Protein AF-A0A151ZEB7-F1 (afdb_monomer_lite)

Secondary structure (DSSP, 8-state):
-HHHHHHHHHHHH------EEEEEESPPSS---TT-TT-S---S-GGGSPP-GGGPEEEETTS-EEEEEEEES----TTSPPPEEEEEEEETTEEEEEEEEEHHHH--SSS-EEEEEPPPPGGGGTT---SSPEEEEEEEEEEETTTTSEEEEEEEEEEEE-HHHHHHHTTS------GGGG--------------------------PPPPPPPP-----------------SS-HHHHHHHHHHHHHHHTT-

Organism: Tieghemostelium lacteum (NCBI:txid361077)

Radius of gyration: 26.72 Å; chains: 1; bounding box: 64×51×90 Å

Sequence (254 aa):
MKLLILLLVVAVNISFISANAGIQSPLPRLPCSSEDTSGCGNKVSCIDLKVNEANRQNYDISQQHQFTIYQANPFYVQNVSSNTYTLELFVEGQNIAIGTYQENTNLQGVGQFSVDIAKIDASRLHGITFDPPVKGYFQLTFDARMGGGEVYYSCADVYLMSSEAYTKYGTTNYTAPDKDSANKPNSSTMKPKSTPKPSTPVTDSESETPTPTPTPVVHSEDQVAAENPESSAISLQFNTFTIALLFLSCLLLL

pLDDT: mean 75.47, std 19.48, range [37.91, 98.31]

Foldseek 3Di:
DLVVVVVVVVVVVVPQLPWAKAWCPPPWPDHAAPVDPVGQAAQDAPVPDDDDLVSAAADALQDKDKIKMWIDRDDDDPPDQFKKKWKWKFFPNDIHTQDIDGCNVAVPDHTMGMDIGGRDPVVSVPPDDCVPFTKMKMKIWIQHCVSNRGIGIIIGIYGYHHPVNCVVQVVDGHDPDDPVVVPPDPDDDDDDDDDDDDDDDDDDDDDDDDDDDDDDDDDDDDDDDDDDPDDPDPDDPVVVVVVVVVVVSVVVVD

Structure (mmCIF, N/CA/C/O backbone):
data_AF-A0A151ZEB7-F1
#
_entry.id   AF-A0A151ZEB7-F1
#
loop_
_atom_site.group_PDB
_atom_site.id
_atom_site.type_symbol
_atom_site.label_atom_id
_atom_site.label_alt_id
_atom_site.label_comp_id
_atom_site.label_asym_id
_atom_site.label_entity_id
_atom_site.label_seq_id
_atom_site.pdbx_PDB_ins_code
_atom_site.Cartn_x
_atom_site.Cartn_y
_atom_site.Cartn_z
_atom_site.occupancy
_atom_site.B_iso_or_equiv
_atom_site.auth_seq_id
_atom_site.auth_comp_id
_atom_site.auth_asym_id
_atom_site.auth_atom_id
_atom_site.pdbx_PDB_model_num
ATOM 1 N N . MET A 1 1 ? 44.456 -2.353 -25.622 1.00 67.38 1 MET A N 1
ATOM 2 C CA . MET A 1 1 ? 43.920 -1.119 -24.996 1.00 67.38 1 MET A CA 1
ATOM 3 C C . MET A 1 1 ? 42.542 -0.726 -25.534 1.00 67.38 1 MET A C 1
ATOM 5 O O . MET A 1 1 ? 41.637 -0.600 -24.728 1.00 67.38 1 MET A O 1
ATOM 9 N N . LYS A 1 2 ? 42.333 -0.611 -26.859 1.00 65.75 2 LYS A N 1
ATOM 10 C CA . LYS A 1 2 ? 41.035 -0.201 -27.446 1.00 65.75 2 LYS A CA 1
ATOM 11 C C . LYS A 1 2 ? 39.843 -1.122 -27.096 1.00 65.75 2 LYS A C 1
ATOM 13 O O . LYS A 1 2 ? 38.789 -0.622 -26.728 1.00 65.75 2 LYS A O 1
ATOM 18 N N . LEU A 1 3 ? 40.036 -2.448 -27.097 1.00 75.25 3 LEU A N 1
ATOM 19 C CA . LEU A 1 3 ? 39.008 -3.420 -26.678 1.00 75.25 3 LEU A CA 1
ATOM 20 C C . LEU A 1 3 ? 38.585 -3.238 -25.208 1.00 75.25 3 LEU A C 1
ATOM 22 O O . LEU A 1 3 ? 37.418 -3.388 -24.877 1.00 75.25 3 LEU A O 1
ATOM 26 N N . LEU A 1 4 ? 39.534 -2.878 -24.338 1.00 77.56 4 LEU A N 1
ATOM 27 C CA . LEU A 1 4 ? 39.300 -2.716 -22.902 1.00 77.56 4 LEU A CA 1
ATOM 28 C C . LEU A 1 4 ? 38.485 -1.450 -22.611 1.00 77.56 4 LEU A C 1
ATOM 30 O O . LEU A 1 4 ? 37.613 -1.484 -21.755 1.00 77.56 4 LEU A O 1
ATOM 34 N N . ILE A 1 5 ? 38.706 -0.375 -23.379 1.00 79.94 5 ILE A N 1
ATOM 35 C CA . ILE A 1 5 ? 37.898 0.853 -23.317 1.00 79.94 5 ILE A CA 1
ATOM 36 C C . ILE A 1 5 ? 36.468 0.580 -23.801 1.00 79.94 5 ILE A C 1
ATOM 38 O O . ILE A 1 5 ? 35.524 0.991 -23.137 1.00 79.94 5 ILE A O 1
ATOM 42 N N . LEU A 1 6 ? 36.292 -0.163 -24.902 1.00 77.75 6 LEU A N 1
ATOM 43 C CA . LEU A 1 6 ? 34.962 -0.530 -25.404 1.00 77.75 6 LEU A CA 1
ATOM 44 C C . LEU A 1 6 ? 34.181 -1.374 -24.380 1.00 77.75 6 LEU A C 1
ATOM 46 O O . LEU A 1 6 ? 33.014 -1.102 -24.124 1.00 77.75 6 LEU A O 1
ATOM 50 N N . LEU A 1 7 ? 34.838 -2.352 -23.748 1.00 74.81 7 LEU A N 1
ATOM 51 C CA . LEU A 1 7 ? 34.229 -3.202 -22.719 1.00 74.81 7 LEU A CA 1
ATOM 52 C C . LEU A 1 7 ? 33.849 -2.405 -21.462 1.00 74.81 7 LEU A C 1
ATOM 54 O O . LEU A 1 7 ? 32.795 -2.651 -20.887 1.00 74.81 7 LEU A O 1
ATOM 58 N N . LEU A 1 8 ? 34.657 -1.409 -21.082 1.00 75.56 8 LEU A N 1
ATOM 59 C CA . LEU A 1 8 ? 34.352 -0.484 -19.985 1.00 75.56 8 LEU A CA 1
ATOM 60 C C . LEU A 1 8 ? 33.149 0.410 -20.315 1.00 75.56 8 LEU A C 1
ATOM 62 O O . LEU A 1 8 ? 32.280 0.590 -19.471 1.00 75.56 8 LEU A O 1
ATOM 66 N N . VAL A 1 9 ? 33.054 0.919 -21.547 1.00 72.06 9 VAL A N 1
ATOM 67 C CA . VAL A 1 9 ? 31.905 1.724 -21.994 1.00 72.06 9 VAL A CA 1
ATOM 68 C C . VAL A 1 9 ? 30.630 0.879 -22.034 1.00 72.06 9 VAL A C 1
ATOM 70 O O . VAL A 1 9 ? 29.598 1.331 -21.546 1.00 72.06 9 VAL A O 1
ATOM 73 N N . VAL A 1 10 ? 30.683 -0.355 -22.542 1.00 71.50 10 VAL A N 1
ATOM 74 C CA . VAL A 1 10 ? 29.522 -1.262 -22.536 1.00 71.50 10 VAL A CA 1
ATOM 75 C C . VAL A 1 10 ? 29.124 -1.633 -21.105 1.00 71.50 10 VAL A C 1
ATOM 77 O O . VAL A 1 10 ? 27.944 -1.560 -20.784 1.00 71.50 10 VAL A O 1
ATOM 80 N N . ALA A 1 11 ? 30.082 -1.936 -20.222 1.00 68.56 11 ALA A N 1
ATOM 81 C CA . ALA A 1 11 ? 29.809 -2.262 -18.821 1.00 68.56 11 ALA A CA 1
ATOM 82 C C . ALA A 1 11 ? 29.186 -1.089 -18.040 1.00 68.56 11 ALA A C 1
ATOM 84 O O . ALA A 1 11 ? 28.296 -1.311 -17.228 1.00 68.56 11 ALA A O 1
ATOM 85 N N . VAL A 1 12 ? 29.596 0.156 -18.314 1.00 64.94 12 VAL A N 1
ATOM 86 C CA . VAL A 1 12 ? 29.005 1.362 -17.699 1.00 64.94 12 VAL A CA 1
ATOM 87 C C . VAL A 1 12 ? 27.590 1.641 -18.231 1.00 64.94 12 VAL A C 1
ATOM 89 O O . VAL A 1 12 ? 26.759 2.189 -17.511 1.00 64.94 12 VAL A O 1
ATOM 92 N N . ASN A 1 13 ? 27.280 1.218 -19.462 1.00 55.78 13 ASN A N 1
ATOM 93 C CA . ASN A 1 13 ? 25.933 1.324 -20.033 1.00 55.78 13 ASN A CA 1
ATOM 94 C C . ASN A 1 13 ? 24.988 0.192 -19.602 1.00 55.78 13 ASN A C 1
ATOM 96 O O . ASN A 1 13 ? 23.790 0.291 -19.864 1.00 55.78 13 ASN A O 1
ATOM 100 N N . ILE A 1 14 ? 25.466 -0.826 -18.873 1.00 57.81 14 ILE A N 1
ATOM 101 C CA . ILE A 1 14 ? 24.594 -1.690 -18.061 1.00 57.81 14 ILE A CA 1
ATOM 102 C C . ILE A 1 14 ? 24.197 -0.877 -16.822 1.00 57.81 14 ILE A C 1
ATOM 104 O O . ILE A 1 14 ? 24.581 -1.157 -15.689 1.00 57.81 14 ILE A O 1
ATOM 108 N N . SER A 1 15 ? 23.483 0.220 -17.057 1.00 54.50 15 SER A N 1
ATOM 109 C CA . SER A 1 15 ? 22.818 0.960 -16.001 1.00 54.50 15 SER A CA 1
ATOM 110 C C . SER A 1 15 ? 21.792 0.009 -15.404 1.00 54.50 15 SER A C 1
ATOM 112 O O . SER A 1 15 ? 20.892 -0.452 -16.104 1.00 54.50 15 SER A O 1
ATOM 114 N N . PHE A 1 16 ? 21.982 -0.343 -14.135 1.00 59.31 16 PHE A N 1
ATOM 115 C CA . PHE A 1 16 ? 21.035 -1.143 -13.375 1.00 59.31 16 PHE A CA 1
ATOM 116 C C . PHE A 1 16 ? 19.680 -0.442 -13.438 1.00 59.31 16 PHE A C 1
ATOM 118 O O . PHE A 1 16 ? 19.492 0.619 -12.842 1.00 59.31 16 PHE A O 1
ATOM 125 N N . ILE A 1 17 ? 18.752 -1.009 -14.205 1.00 57.22 17 ILE A N 1
ATOM 126 C CA . ILE A 1 17 ? 17.362 -0.576 -14.186 1.00 57.22 17 ILE A CA 1
ATOM 127 C C . ILE A 1 17 ? 16.843 -0.985 -12.812 1.00 57.22 17 ILE A C 1
ATOM 129 O O . ILE A 1 17 ? 16.537 -2.146 -12.585 1.00 57.22 17 ILE A O 1
ATOM 133 N N . SER A 1 18 ? 16.822 -0.045 -11.872 1.00 68.25 18 SER A N 1
ATOM 134 C CA . SER A 1 18 ? 16.172 -0.227 -10.577 1.00 68.25 18 SER A CA 1
ATOM 135 C C . SER A 1 18 ? 14.736 0.251 -10.725 1.00 68.25 18 SER A C 1
ATOM 137 O O . SER A 1 18 ? 14.426 1.396 -10.393 1.00 68.25 18 SER A O 1
ATOM 139 N N . ALA A 1 19 ? 13.873 -0.603 -11.272 1.00 74.50 19 ALA A N 1
ATOM 140 C CA . ALA A 1 19 ? 12.438 -0.376 -11.208 1.00 74.50 19 ALA A CA 1
ATOM 141 C C . ALA A 1 19 ? 12.008 -0.677 -9.770 1.00 74.50 19 ALA A C 1
ATOM 143 O O . ALA A 1 19 ? 11.906 -1.840 -9.396 1.00 74.50 19 ALA A O 1
ATOM 144 N N . ASN A 1 20 ? 11.811 0.353 -8.947 1.00 87.50 20 ASN A N 1
ATOM 145 C CA . ASN A 1 20 ? 11.309 0.196 -7.584 1.00 87.50 20 ASN A CA 1
ATOM 146 C C . ASN A 1 20 ? 10.009 0.988 -7.410 1.00 87.50 20 ASN A C 1
ATOM 148 O O . ASN A 1 20 ? 9.815 2.038 -8.025 1.00 87.50 20 ASN A O 1
ATOM 152 N N . ALA A 1 21 ? 9.084 0.453 -6.616 1.00 92.06 21 ALA A N 1
ATOM 153 C CA . ALA A 1 21 ? 7.749 1.016 -6.469 1.00 92.06 21 ALA A CA 1
ATOM 154 C C . ALA A 1 21 ? 7.229 0.861 -5.044 1.00 92.06 21 ALA A C 1
ATOM 156 O O . ALA A 1 21 ? 7.636 -0.035 -4.304 1.00 92.06 21 ALA A O 1
ATOM 157 N N . GLY A 1 22 ? 6.328 1.755 -4.654 1.00 95.06 22 GLY A N 1
ATOM 158 C CA . GLY A 1 22 ? 5.784 1.791 -3.309 1.00 95.06 22 GLY A CA 1
ATOM 159 C C . GLY A 1 22 ? 4.519 2.629 -3.201 1.00 95.06 22 GLY A C 1
ATOM 160 O O . GLY A 1 22 ? 4.118 3.326 -4.131 1.00 95.06 22 GLY A O 1
ATOM 161 N N . ILE A 1 23 ? 3.886 2.552 -2.034 1.00 95.81 23 ILE A N 1
ATOM 162 C CA . ILE A 1 23 ? 2.726 3.364 -1.683 1.00 95.81 23 ILE A CA 1
ATOM 163 C C . ILE A 1 23 ? 3.215 4.788 -1.416 1.00 95.81 23 ILE A C 1
ATOM 165 O O . ILE A 1 23 ? 4.080 4.994 -0.569 1.00 95.81 23 ILE A O 1
ATOM 169 N N . GLN A 1 24 ? 2.644 5.760 -2.118 1.00 94.06 24 GLN A N 1
ATOM 170 C CA . GLN A 1 24 ? 2.830 7.189 -1.865 1.00 94.06 24 GLN A CA 1
ATOM 171 C C . GLN A 1 24 ? 1.703 7.745 -0.983 1.00 94.06 24 GLN A C 1
ATOM 173 O O . GLN A 1 24 ? 1.946 8.582 -0.114 1.00 94.06 24 GLN A O 1
ATOM 178 N N . SER A 1 25 ? 0.473 7.270 -1.199 1.00 94.31 25 SER A N 1
ATOM 179 C CA . SER A 1 25 ? -0.700 7.581 -0.379 1.00 94.31 25 SER A CA 1
ATOM 180 C C . SER A 1 25 ? -1.537 6.312 -0.185 1.00 94.31 25 SER A C 1
ATOM 182 O O . SER A 1 25 ? -1.799 5.643 -1.189 1.00 94.31 25 SER A O 1
ATOM 184 N N . PRO A 1 26 ? -1.973 5.955 1.039 1.00 94.62 26 PRO A N 1
ATOM 185 C CA . PRO A 1 26 ? -1.756 6.642 2.322 1.00 94.62 26 PRO A CA 1
ATOM 186 C C . PRO A 1 26 ? -0.275 6.741 2.731 1.00 94.62 26 PRO A C 1
ATOM 188 O O . PRO A 1 26 ? 0.576 6.079 2.144 1.00 94.62 26 PRO A O 1
ATOM 191 N N . LEU A 1 27 ? 0.041 7.595 3.714 1.00 94.25 27 LEU A N 1
ATOM 192 C CA . LEU A 1 27 ? 1.427 7.917 4.086 1.00 94.25 27 LEU A CA 1
ATOM 193 C C . LEU A 1 27 ? 2.202 6.649 4.518 1.00 94.25 27 LEU A C 1
ATOM 195 O O . LEU A 1 27 ? 1.837 6.030 5.523 1.00 94.25 27 LEU A O 1
ATOM 199 N N . PRO A 1 28 ? 3.279 6.257 3.811 1.00 94.88 28 PRO A N 1
ATOM 200 C CA . PRO A 1 28 ? 4.007 5.035 4.132 1.00 94.88 28 PRO A CA 1
ATOM 201 C C . PRO A 1 28 ? 4.934 5.176 5.357 1.00 94.88 28 PRO A C 1
ATOM 203 O O . PRO A 1 28 ? 5.276 6.276 5.806 1.00 94.88 28 PRO A O 1
ATOM 206 N N . ARG A 1 29 ? 5.399 4.036 5.892 1.00 94.31 29 ARG A N 1
ATOM 207 C CA . ARG A 1 29 ? 6.432 3.955 6.947 1.00 94.31 29 ARG A CA 1
ATOM 208 C C . ARG A 1 29 ? 7.760 4.542 6.491 1.00 94.31 29 ARG A C 1
ATOM 210 O O . ARG A 1 29 ? 8.410 5.259 7.247 1.00 94.31 29 ARG A O 1
ATOM 217 N N . LEU A 1 30 ? 8.153 4.196 5.268 1.00 91.56 30 LEU A N 1
ATOM 218 C CA . LEU A 1 30 ? 9.322 4.729 4.588 1.00 91.56 30 LEU A CA 1
ATOM 219 C C . LEU A 1 30 ? 8.821 5.641 3.468 1.00 91.56 30 LEU A C 1
ATOM 221 O O . LEU A 1 30 ? 8.013 5.172 2.664 1.00 91.56 30 LEU A O 1
ATOM 225 N N . PRO A 1 31 ? 9.248 6.913 3.425 1.00 88.12 31 PRO A N 1
ATOM 226 C CA . PRO A 1 31 ? 8.855 7.834 2.370 1.00 88.12 31 PRO A CA 1
ATOM 227 C C . PRO A 1 31 ? 9.083 7.240 0.978 1.00 88.12 31 PRO A C 1
ATOM 229 O O . PRO A 1 31 ? 10.071 6.557 0.730 1.00 88.12 31 PRO A O 1
ATOM 232 N N . CYS A 1 32 ? 8.134 7.497 0.089 1.00 87.38 32 CYS A N 1
ATOM 233 C CA . CYS A 1 32 ? 8.134 7.054 -1.296 1.00 87.38 32 CYS A CA 1
ATOM 234 C C . CYS A 1 32 ? 7.535 8.210 -2.097 1.00 87.38 32 CYS A C 1
ATOM 236 O O . CYS A 1 32 ? 6.349 8.511 -1.954 1.00 87.38 32 CYS A O 1
ATOM 238 N N . SER A 1 33 ? 8.367 8.942 -2.838 1.00 83.06 33 SER A N 1
ATOM 239 C CA . SER A 1 33 ? 7.939 10.135 -3.573 1.00 83.06 33 SER A CA 1
ATOM 240 C C . SER A 1 33 ? 8.696 10.294 -4.885 1.00 83.06 33 SER A C 1
ATOM 242 O O . SER A 1 33 ? 9.792 9.765 -5.060 1.00 83.06 33 SER A O 1
ATOM 244 N N . SER A 1 34 ? 8.123 11.093 -5.785 1.00 80.19 34 SER A N 1
ATOM 245 C CA . SER A 1 34 ? 8.761 11.505 -7.039 1.00 80.19 34 SER A CA 1
ATOM 246 C C . SER A 1 34 ? 9.975 12.411 -6.858 1.00 80.19 34 SER A C 1
ATOM 248 O O . SER A 1 34 ? 10.741 12.608 -7.795 1.00 80.19 34 SER A O 1
ATOM 250 N N . GLU A 1 35 ? 10.132 12.996 -5.672 1.00 81.06 35 GLU A N 1
ATOM 251 C CA . GLU A 1 35 ? 11.258 13.870 -5.335 1.00 81.06 35 GLU A CA 1
ATOM 252 C C . GLU A 1 35 ? 12.466 13.070 -4.831 1.00 81.06 35 GLU A C 1
ATOM 254 O O . GLU A 1 35 ? 13.597 13.556 -4.889 1.00 81.06 35 GLU A O 1
ATOM 259 N N . ASP A 1 36 ? 12.241 11.841 -4.359 1.00 75.62 36 ASP A N 1
ATOM 260 C CA . ASP A 1 36 ? 13.300 10.950 -3.908 1.00 75.62 36 ASP A CA 1
ATOM 261 C C . ASP A 1 36 ? 13.894 10.183 -5.096 1.00 75.62 36 ASP A C 1
ATOM 263 O O . ASP A 1 36 ? 13.280 9.286 -5.679 1.00 75.62 36 ASP A O 1
ATOM 267 N N . THR A 1 37 ? 15.132 10.525 -5.449 1.00 66.81 37 THR A N 1
ATOM 268 C CA . THR A 1 37 ? 15.868 9.876 -6.541 1.00 66.81 37 THR A CA 1
ATOM 269 C C . THR A 1 37 ? 16.209 8.417 -6.250 1.00 66.81 37 THR A C 1
ATOM 271 O O . THR A 1 37 ? 16.493 7.667 -7.185 1.00 66.81 37 THR A O 1
ATOM 274 N N . SER A 1 38 ? 16.167 7.994 -4.982 1.00 70.50 38 SER A N 1
ATOM 275 C CA . SER A 1 38 ? 16.343 6.592 -4.598 1.00 70.50 38 SER A CA 1
ATOM 276 C C . SER A 1 38 ? 15.087 5.747 -4.840 1.00 70.50 38 SER A C 1
ATOM 278 O O . SER A 1 38 ? 15.171 4.515 -4.893 1.00 70.50 38 SER A O 1
ATOM 280 N N . GLY A 1 39 ? 13.941 6.397 -5.071 1.00 76.38 39 GLY A N 1
ATOM 281 C CA . GLY A 1 39 ? 12.655 5.750 -5.276 1.00 76.38 39 GLY A CA 1
ATOM 282 C C . GLY A 1 39 ? 12.210 4.930 -4.062 1.00 76.38 39 GLY A C 1
ATOM 283 O O . GLY A 1 39 ? 12.582 5.201 -2.925 1.00 76.38 39 GLY A O 1
ATOM 284 N N . CYS A 1 40 ? 11.401 3.899 -4.289 1.00 85.81 40 CYS A N 1
ATOM 285 C CA . CYS A 1 40 ? 10.772 3.115 -3.219 1.00 85.81 40 CYS A CA 1
ATOM 286 C C . CYS A 1 40 ? 11.477 1.764 -3.059 1.00 85.81 40 CYS A C 1
ATOM 288 O O . CYS A 1 40 ? 10.886 0.696 -3.186 1.00 85.81 40 CYS A O 1
ATOM 290 N N . GLY A 1 41 ? 12.792 1.826 -2.832 1.00 85.00 41 GLY A N 1
ATOM 291 C CA . GLY A 1 41 ? 13.722 0.694 -2.906 1.00 85.00 41 GLY A CA 1
ATOM 292 C C . GLY A 1 41 ? 13.770 -0.238 -1.691 1.00 85.00 41 GLY A C 1
ATOM 293 O O . GLY A 1 41 ? 14.775 -0.923 -1.501 1.00 85.00 41 GLY A O 1
ATOM 294 N N . ASN A 1 42 ? 12.743 -0.273 -0.842 1.00 91.56 42 ASN A N 1
ATOM 295 C CA . ASN A 1 42 ? 12.767 -1.119 0.348 1.00 91.56 42 ASN A CA 1
ATOM 296 C C . ASN A 1 42 ? 12.558 -2.601 -0.011 1.00 91.56 42 ASN A C 1
ATOM 298 O O . ASN A 1 42 ? 11.557 -2.957 -0.619 1.00 91.56 42 ASN A O 1
ATOM 302 N N . LYS A 1 43 ? 13.482 -3.472 0.409 1.00 93.12 43 LYS A N 1
ATOM 303 C CA . LYS A 1 43 ? 13.459 -4.927 0.141 1.00 93.12 43 LYS A CA 1
ATOM 304 C C . LYS A 1 43 ? 13.062 -5.767 1.358 1.00 93.12 43 LYS A C 1
ATOM 306 O O . LYS A 1 43 ? 13.109 -6.992 1.309 1.00 93.12 43 LYS A O 1
ATOM 311 N N . VAL A 1 44 ? 12.708 -5.111 2.461 1.00 94.50 44 VAL A N 1
ATOM 312 C CA . VAL A 1 44 ? 12.360 -5.755 3.730 1.00 94.50 44 VAL A CA 1
ATOM 313 C C . VAL A 1 44 ? 10.845 -5.728 3.917 1.00 94.50 44 VAL A C 1
ATOM 315 O O . VAL A 1 44 ? 10.217 -4.683 3.741 1.00 94.50 44 VAL A O 1
ATOM 318 N N . SER A 1 45 ? 10.266 -6.871 4.288 1.00 94.38 45 SER A N 1
ATOM 319 C CA . SER A 1 45 ? 8.833 -7.009 4.570 1.00 94.38 45 SER A CA 1
ATOM 320 C C . SER A 1 45 ? 8.377 -6.066 5.688 1.00 94.38 45 SER A C 1
ATOM 322 O O . SER A 1 45 ? 9.134 -5.749 6.608 1.00 94.38 45 SER A O 1
ATOM 324 N N . CYS A 1 46 ? 7.108 -5.652 5.658 1.00 95.81 46 CYS A N 1
ATOM 325 C CA . CYS A 1 46 ? 6.552 -4.741 6.655 1.00 95.81 46 CYS A CA 1
ATOM 326 C C . CYS A 1 46 ? 6.609 -5.300 8.078 1.00 95.81 46 CYS A C 1
ATOM 328 O O . CYS A 1 46 ? 6.669 -4.523 9.026 1.00 95.81 46 CYS A O 1
ATOM 330 N N . ILE A 1 47 ? 6.596 -6.619 8.261 1.00 94.31 47 ILE A N 1
ATOM 331 C CA . ILE A 1 47 ? 6.641 -7.209 9.605 1.00 94.31 47 ILE A CA 1
ATOM 332 C C . ILE A 1 47 ? 7.950 -6.890 10.347 1.00 94.31 47 ILE A C 1
ATOM 334 O O . ILE A 1 47 ? 7.938 -6.721 11.564 1.00 94.31 47 ILE A O 1
ATOM 338 N N . ASP A 1 48 ? 9.047 -6.717 9.608 1.00 93.94 48 ASP A N 1
ATOM 339 C CA . ASP A 1 48 ? 10.382 -6.470 10.160 1.00 93.94 48 ASP A CA 1
ATOM 340 C C . ASP A 1 48 ? 10.718 -4.971 10.256 1.00 93.94 48 ASP A C 1
ATOM 342 O O . ASP A 1 48 ? 11.734 -4.578 10.835 1.00 93.94 48 ASP A O 1
ATOM 346 N N . LEU A 1 49 ? 9.869 -4.104 9.695 1.00 92.69 49 LEU A N 1
ATOM 347 C CA . LEU A 1 49 ? 10.061 -2.658 9.737 1.00 92.69 49 LEU A CA 1
ATOM 348 C C . LEU A 1 49 ? 9.468 -2.047 11.003 1.00 92.69 49 LEU A C 1
ATOM 350 O O . LEU A 1 49 ? 8.321 -2.305 11.372 1.00 92.69 49 LEU A O 1
ATOM 354 N N . LYS A 1 50 ? 10.210 -1.116 11.607 1.00 95.44 50 LYS A N 1
ATOM 355 C CA . LYS A 1 50 ? 9.713 -0.321 12.731 1.00 95.44 50 LYS A CA 1
ATOM 356 C C . LYS A 1 50 ? 8.486 0.498 12.309 1.00 95.44 50 LYS A C 1
ATOM 358 O O . LYS A 1 50 ? 8.541 1.275 11.360 1.00 95.44 50 LYS A O 1
ATOM 363 N N . VAL A 1 51 ? 7.397 0.346 13.057 1.00 94.62 51 VAL A N 1
ATOM 364 C CA . VAL A 1 51 ? 6.168 1.136 12.909 1.00 94.62 51 VAL A CA 1
ATOM 365 C C . VAL A 1 51 ? 6.444 2.604 13.244 1.00 94.62 51 VAL A C 1
ATOM 367 O O . VAL A 1 51 ? 7.060 2.903 14.272 1.00 94.62 51 VAL A O 1
ATOM 370 N N . ASN A 1 52 ? 5.946 3.519 12.411 1.00 90.88 52 ASN A N 1
ATOM 371 C CA . ASN A 1 52 ? 5.909 4.946 12.720 1.00 90.88 52 ASN A CA 1
ATOM 372 C C . ASN A 1 52 ? 4.480 5.340 13.109 1.00 90.88 52 ASN A C 1
ATOM 374 O O . ASN A 1 52 ? 3.657 5.651 12.252 1.00 90.88 52 ASN A O 1
ATOM 378 N N . GLU A 1 53 ? 4.185 5.328 14.410 1.00 91.12 53 GLU A N 1
ATOM 379 C CA . GLU A 1 53 ? 2.832 5.598 14.917 1.00 91.12 53 GLU A CA 1
ATOM 380 C C . GLU A 1 53 ? 2.322 7.004 14.560 1.00 91.12 53 GLU A C 1
ATOM 382 O O . GLU A 1 53 ? 1.115 7.195 14.454 1.00 91.12 53 GLU A O 1
ATOM 387 N N . ALA A 1 54 ? 3.212 7.972 14.306 1.00 89.12 54 ALA A N 1
ATOM 388 C CA . ALA A 1 54 ? 2.822 9.314 13.867 1.00 89.12 54 ALA A CA 1
ATOM 389 C C . ALA A 1 54 ? 2.270 9.341 12.430 1.00 89.12 54 ALA A C 1
ATOM 391 O O . ALA A 1 54 ? 1.511 10.244 12.084 1.00 89.12 54 ALA A O 1
ATOM 392 N N . ASN A 1 55 ? 2.627 8.348 11.609 1.00 90.50 55 ASN A N 1
ATOM 393 C CA . ASN A 1 55 ? 2.154 8.220 10.232 1.00 90.50 55 ASN A CA 1
ATOM 394 C C . ASN A 1 55 ? 0.886 7.358 10.125 1.00 90.50 55 ASN A C 1
ATOM 396 O O . ASN A 1 55 ? 0.357 7.209 9.026 1.00 90.50 55 ASN A O 1
ATOM 400 N N . ARG A 1 56 ? 0.400 6.772 11.229 1.00 94.56 56 ARG A N 1
ATOM 401 C CA . ARG A 1 56 ? -0.758 5.874 11.204 1.00 94.56 56 ARG A CA 1
ATOM 402 C C . ARG A 1 56 ? -2.037 6.660 10.912 1.00 94.56 56 ARG A C 1
ATOM 404 O O . ARG A 1 56 ? -2.385 7.575 11.654 1.00 94.56 56 ARG A O 1
ATOM 411 N N . GLN A 1 57 ? -2.754 6.284 9.855 1.00 93.50 57 GLN A N 1
ATOM 412 C CA . GLN A 1 57 ? -3.958 6.995 9.406 1.00 93.50 57 GLN A CA 1
ATOM 413 C C . GLN A 1 57 ? -5.248 6.257 9.783 1.00 93.50 57 GLN A C 1
ATOM 415 O O . GLN A 1 57 ? -5.279 5.030 9.840 1.00 93.50 57 GLN A O 1
ATOM 420 N N . ASN A 1 58 ? -6.331 6.993 10.032 1.00 94.56 58 ASN A N 1
ATOM 421 C CA . ASN A 1 58 ? -7.653 6.398 10.245 1.00 94.56 58 ASN A CA 1
ATOM 422 C C . ASN A 1 58 ? -8.205 5.860 8.913 1.00 94.56 58 ASN A C 1
ATOM 424 O O . ASN A 1 58 ? -8.177 6.570 7.910 1.00 94.56 58 ASN A O 1
ATOM 428 N N . TYR A 1 59 ? -8.744 4.641 8.911 1.00 95.31 59 TYR A N 1
ATOM 429 C CA . TYR A 1 59 ? -9.244 3.958 7.718 1.00 95.31 59 TYR A CA 1
ATOM 430 C C . TYR A 1 59 ? -10.630 3.347 7.979 1.00 95.31 59 TYR A C 1
ATOM 432 O O . TYR A 1 59 ? -10.761 2.397 8.754 1.00 95.31 59 TYR A O 1
ATOM 440 N N . ASP A 1 60 ? -11.666 3.894 7.336 1.00 95.31 60 ASP A N 1
ATOM 441 C CA . ASP A 1 60 ? -13.035 3.358 7.393 1.00 95.31 60 ASP A CA 1
ATOM 442 C C . ASP A 1 60 ? -13.177 2.165 6.440 1.00 95.31 60 ASP A C 1
ATOM 444 O O . ASP A 1 60 ? -13.241 2.340 5.224 1.00 95.31 60 ASP A O 1
ATOM 448 N N . ILE A 1 61 ? -13.277 0.948 6.975 1.00 95.31 61 ILE A N 1
ATOM 449 C CA . ILE A 1 61 ? -13.353 -0.276 6.159 1.00 95.31 61 ILE A CA 1
ATOM 450 C C . ILE A 1 61 ? -14.631 -0.375 5.311 1.00 95.31 61 ILE A C 1
ATOM 452 O O . ILE A 1 61 ? -14.702 -1.198 4.398 1.00 95.31 61 ILE A O 1
ATOM 456 N N . SER A 1 62 ? -15.652 0.430 5.623 1.00 94.38 62 SER A N 1
ATOM 457 C CA . SER A 1 62 ? -16.946 0.410 4.937 1.00 94.38 62 SER A CA 1
ATOM 458 C C . SER A 1 62 ? -16.983 1.270 3.671 1.00 94.38 62 SER A C 1
ATOM 460 O O . SER A 1 62 ? -17.918 1.141 2.875 1.00 94.38 62 SER A O 1
ATOM 462 N N . GLN A 1 63 ? -15.969 2.115 3.467 1.00 95.62 63 GLN A N 1
ATOM 463 C CA . GLN A 1 63 ? -15.863 3.014 2.323 1.00 95.62 63 GLN A CA 1
ATOM 464 C C . GLN A 1 63 ? -14.849 2.512 1.295 1.00 95.62 63 GLN A C 1
ATOM 466 O O . GLN A 1 63 ? -13.954 1.726 1.599 1.00 95.62 63 GLN A O 1
ATOM 471 N N . GLN A 1 64 ? -15.014 2.973 0.056 1.00 97.06 64 GLN A N 1
ATOM 472 C CA . GLN A 1 64 ? -13.987 2.841 -0.970 1.00 97.06 64 GLN A CA 1
ATOM 473 C C . GLN A 1 64 ? -12.899 3.886 -0.713 1.00 97.06 64 GLN A C 1
ATOM 475 O O . GLN A 1 64 ? -13.204 5.046 -0.442 1.00 97.06 64 GLN A O 1
ATOM 480 N N . HIS A 1 65 ? -11.642 3.476 -0.839 1.00 96.31 65 HIS A N 1
ATOM 481 C CA . HIS A 1 65 ? -10.479 4.351 -0.692 1.00 96.31 65 HIS A CA 1
ATOM 482 C C . HIS A 1 65 ? -9.658 4.349 -1.967 1.00 96.31 65 HIS A C 1
ATOM 484 O O . HIS A 1 65 ? -9.748 3.417 -2.757 1.00 96.31 65 HIS A O 1
ATOM 490 N N . GLN A 1 66 ? -8.821 5.362 -2.150 1.00 96.69 66 GLN A N 1
ATOM 491 C CA . GLN A 1 66 ? -7.883 5.409 -3.262 1.00 96.69 66 GLN A CA 1
ATOM 492 C C . GLN A 1 66 ? -6.455 5.391 -2.732 1.00 96.69 66 GLN A C 1
ATOM 494 O O . GLN A 1 66 ? -6.108 6.152 -1.828 1.00 96.69 66 GLN A O 1
ATOM 499 N N . PHE A 1 67 ? -5.636 4.511 -3.297 1.00 96.56 67 PHE A N 1
ATOM 500 C CA . PHE A 1 67 ? -4.205 4.455 -3.030 1.00 96.56 67 PHE A CA 1
ATOM 501 C C . PHE A 1 67 ? -3.472 5.045 -4.224 1.00 96.56 67 PHE A C 1
ATOM 503 O O . PHE A 1 67 ? -3.857 4.800 -5.364 1.00 96.56 67 PHE A O 1
ATOM 510 N N . THR A 1 68 ? -2.396 5.776 -3.967 1.00 94.88 68 THR A N 1
ATOM 511 C CA . THR A 1 68 ? -1.467 6.229 -5.003 1.00 94.88 68 THR A CA 1
ATOM 512 C C . THR A 1 68 ? -0.184 5.434 -4.870 1.00 94.88 68 THR A C 1
ATOM 514 O O . THR A 1 68 ? 0.426 5.402 -3.798 1.00 94.88 68 THR A O 1
ATOM 517 N N . ILE A 1 69 ? 0.219 4.792 -5.958 1.00 94.44 69 ILE A N 1
ATOM 518 C CA . ILE A 1 69 ? 1.447 4.016 -6.070 1.00 94.44 69 ILE A CA 1
ATOM 519 C C . ILE A 1 69 ? 2.413 4.808 -6.943 1.00 94.44 69 ILE A C 1
ATOM 521 O O . ILE A 1 69 ? 2.072 5.209 -8.056 1.00 94.44 69 ILE A O 1
ATOM 525 N N . TYR A 1 70 ? 3.622 5.018 -6.435 1.00 92.62 70 TYR A N 1
ATOM 526 C CA . TYR A 1 70 ? 4.721 5.632 -7.166 1.00 92.62 70 TYR A CA 1
ATOM 527 C C . TYR A 1 70 ? 5.698 4.548 -7.622 1.00 92.62 70 TYR A C 1
ATOM 529 O O . TYR A 1 70 ? 5.997 3.624 -6.863 1.00 92.62 70 TYR A O 1
ATOM 537 N N . GLN A 1 71 ? 6.227 4.682 -8.837 1.00 89.75 71 GLN A N 1
ATOM 538 C CA . GLN A 1 71 ? 7.312 3.847 -9.344 1.00 89.75 71 GLN A CA 1
ATOM 539 C C . GLN A 1 71 ? 8.394 4.716 -9.972 1.00 89.75 71 GLN A C 1
ATOM 541 O O . GLN A 1 71 ? 8.124 5.489 -10.896 1.00 89.75 71 GLN A O 1
ATOM 546 N N . ALA A 1 72 ? 9.630 4.541 -9.509 1.00 85.44 72 ALA A N 1
ATOM 547 C CA . ALA A 1 72 ? 10.791 5.133 -10.150 1.00 85.44 72 ALA A CA 1
ATOM 548 C C . ALA A 1 72 ? 11.194 4.298 -11.369 1.00 85.44 72 ALA A C 1
ATOM 550 O O . ALA A 1 72 ? 11.234 3.069 -11.302 1.00 85.44 72 ALA A O 1
ATOM 551 N N . ASN A 1 73 ? 11.535 4.979 -12.466 1.00 79.12 73 ASN A N 1
ATOM 552 C CA . ASN A 1 73 ? 12.051 4.373 -13.699 1.00 79.12 73 ASN A CA 1
ATOM 553 C C . ASN A 1 73 ? 11.204 3.186 -14.202 1.00 79.12 73 ASN A C 1
ATOM 555 O O . ASN A 1 73 ? 11.702 2.058 -14.256 1.00 79.12 73 ASN A O 1
ATOM 559 N N . PRO A 1 74 ? 9.925 3.412 -14.551 1.00 77.31 74 PRO A N 1
ATOM 560 C CA . PRO A 1 74 ? 9.079 2.342 -15.048 1.00 77.31 74 PRO A CA 1
ATOM 561 C C . PRO A 1 74 ? 9.651 1.722 -16.317 1.00 77.31 74 PRO A C 1
ATOM 563 O O . PRO A 1 74 ? 10.131 2.427 -17.210 1.00 77.31 74 PRO A O 1
ATOM 566 N N . PHE A 1 75 ? 9.608 0.393 -16.383 1.00 72.38 75 PHE A N 1
ATOM 567 C CA . PHE A 1 75 ? 10.164 -0.362 -17.495 1.00 72.38 75 PHE A CA 1
ATOM 568 C C . PHE A 1 75 ? 9.050 -1.127 -18.186 1.00 72.38 75 PHE A C 1
ATOM 570 O O . PHE A 1 75 ? 8.700 -2.245 -17.819 1.00 72.38 75 PHE A O 1
ATOM 577 N N . TYR A 1 76 ? 8.502 -0.491 -19.213 1.00 68.12 76 TYR A N 1
ATOM 578 C CA . TYR A 1 76 ? 7.433 -1.058 -20.007 1.00 68.12 76 TYR A CA 1
ATOM 579 C C . TYR A 1 76 ? 7.996 -1.807 -21.213 1.00 68.12 76 TYR A C 1
ATOM 581 O O . TYR A 1 76 ? 8.704 -1.236 -22.047 1.00 68.12 76 TYR A O 1
ATOM 589 N N . VAL A 1 77 ? 7.630 -3.081 -21.336 1.00 65.94 77 VAL A N 1
ATOM 590 C CA . VAL A 1 77 ? 7.888 -3.881 -22.534 1.00 65.94 77 VAL A CA 1
ATOM 591 C C . VAL A 1 77 ? 6.562 -4.469 -22.997 1.00 65.94 77 VAL A C 1
ATOM 593 O O . VAL A 1 77 ? 5.889 -5.190 -22.259 1.00 65.94 77 VAL A O 1
ATOM 596 N N . GLN A 1 78 ? 6.173 -4.146 -24.231 1.00 63.22 78 GLN A N 1
ATOM 597 C CA . GLN A 1 78 ? 4.973 -4.713 -24.846 1.00 63.22 78 GLN A CA 1
ATOM 598 C C . GLN A 1 78 ? 5.119 -6.234 -24.996 1.00 63.22 78 GLN A C 1
ATOM 600 O O . GLN A 1 78 ? 6.178 -6.722 -25.386 1.00 63.22 78 GLN A 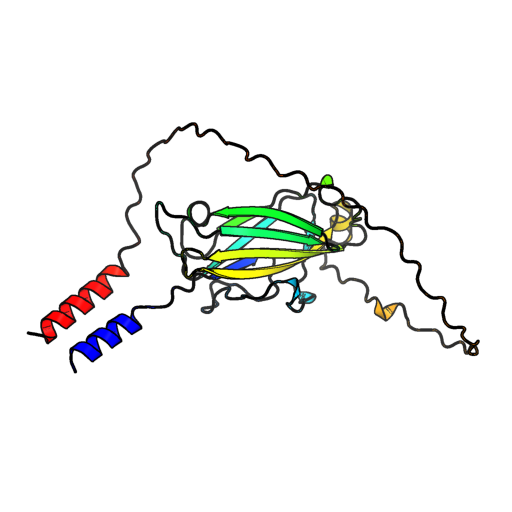O 1
ATOM 605 N N . ASN A 1 79 ? 4.032 -6.973 -24.750 1.00 62.91 79 ASN A N 1
ATOM 606 C CA . ASN A 1 79 ? 3.904 -8.414 -25.025 1.00 62.91 79 ASN A CA 1
ATOM 607 C C . ASN A 1 79 ? 4.816 -9.355 -24.210 1.00 62.91 79 ASN A C 1
ATOM 609 O O . ASN A 1 79 ? 5.075 -10.480 -24.635 1.00 62.91 79 ASN A O 1
ATOM 613 N N . VAL A 1 80 ? 5.278 -8.935 -23.031 1.00 66.00 80 VAL A N 1
ATOM 614 C CA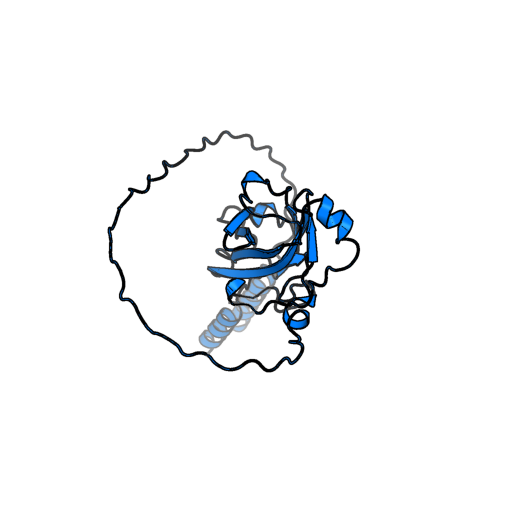 . VAL A 1 80 ? 5.980 -9.801 -22.066 1.00 66.00 80 VAL A CA 1
ATOM 615 C C . VAL A 1 80 ? 5.302 -9.745 -20.697 1.00 66.00 80 VAL A C 1
ATOM 617 O O . VAL A 1 80 ? 4.510 -8.839 -20.436 1.00 66.00 80 VAL A O 1
ATOM 620 N N . SER A 1 81 ? 5.599 -10.727 -19.833 1.00 67.44 81 SER A N 1
ATOM 621 C CA . SER A 1 81 ? 5.158 -10.739 -18.429 1.00 67.44 81 SER A CA 1
ATOM 622 C C . SER A 1 81 ? 5.412 -9.370 -17.804 1.00 67.44 81 SER A C 1
ATOM 624 O O . SER A 1 81 ? 6.545 -8.918 -17.819 1.00 67.44 81 SER A O 1
ATOM 626 N N . SER A 1 82 ? 4.396 -8.708 -17.260 1.00 80.81 82 SER A N 1
ATOM 627 C CA . SER A 1 82 ? 4.571 -7.422 -16.581 1.00 80.81 82 SER A CA 1
ATOM 628 C C . SER A 1 82 ? 5.092 -7.591 -15.161 1.00 80.81 82 SER A C 1
ATOM 630 O O . SER A 1 82 ? 4.933 -8.651 -14.548 1.00 80.81 82 SER A O 1
ATOM 632 N N . ASN A 1 83 ? 5.679 -6.521 -14.626 1.00 88.50 83 ASN A N 1
ATOM 633 C CA . ASN A 1 83 ? 5.838 -6.398 -13.186 1.00 88.50 83 ASN A CA 1
ATOM 634 C C . ASN A 1 83 ? 4.447 -6.317 -12.531 1.00 88.50 83 ASN A C 1
ATOM 636 O O . ASN A 1 83 ? 3.483 -5.823 -13.132 1.00 88.50 83 ASN A O 1
ATOM 640 N N . THR A 1 84 ? 4.339 -6.812 -11.302 1.00 92.62 84 THR A N 1
ATOM 641 C CA . THR A 1 84 ? 3.062 -6.871 -10.576 1.00 92.62 84 THR A CA 1
ATOM 642 C C . THR A 1 84 ? 3.145 -6.145 -9.252 1.00 92.62 84 THR A C 1
ATOM 644 O O . THR A 1 84 ? 4.124 -6.304 -8.525 1.00 92.62 84 THR A O 1
ATOM 647 N N . TYR A 1 85 ? 2.079 -5.436 -8.896 1.00 95.00 85 TYR A N 1
ATOM 648 C CA . TYR A 1 85 ? 1.885 -4.882 -7.560 1.00 95.00 85 TYR A CA 1
ATOM 649 C C . TYR A 1 85 ? 0.780 -5.661 -6.866 1.00 95.00 85 TYR A C 1
ATOM 651 O O . TYR A 1 85 ? -0.351 -5.686 -7.344 1.00 95.00 85 TYR A O 1
ATOM 659 N N . THR A 1 86 ? 1.085 -6.269 -5.731 1.00 97.44 86 THR A N 1
ATOM 660 C CA . THR A 1 86 ? 0.110 -6.966 -4.894 1.00 97.44 86 THR A CA 1
ATOM 661 C C . THR A 1 86 ? -0.092 -6.160 -3.625 1.00 97.44 86 THR A C 1
ATOM 663 O O . THR A 1 86 ? 0.870 -5.874 -2.920 1.00 97.44 86 THR A O 1
ATOM 666 N N . LEU A 1 87 ? -1.332 -5.763 -3.354 1.00 98.25 87 LEU A N 1
ATOM 667 C CA . LEU A 1 87 ? -1.708 -5.046 -2.143 1.00 98.25 87 LEU A CA 1
ATOM 668 C C . LEU A 1 87 ? -2.445 -5.996 -1.199 1.00 98.25 87 LEU A C 1
ATOM 670 O O . LEU A 1 87 ? -3.412 -6.654 -1.587 1.00 98.25 87 LEU A O 1
ATOM 674 N N . GLU A 1 88 ? -2.008 -6.031 0.051 1.00 98.12 88 GLU A N 1
ATOM 675 C CA . GLU A 1 88 ? -2.537 -6.894 1.105 1.00 98.12 88 GLU A CA 1
ATOM 676 C C . GLU A 1 88 ? -2.774 -6.079 2.379 1.00 98.12 88 GLU A C 1
ATOM 678 O O . GLU A 1 88 ? -2.030 -5.142 2.671 1.00 98.12 88 GLU A O 1
ATOM 683 N N . LEU A 1 89 ? -3.804 -6.433 3.147 1.00 97.94 89 LEU A N 1
ATOM 684 C CA . LEU A 1 89 ? -4.064 -5.885 4.476 1.00 97.94 89 LEU A CA 1
ATOM 685 C C . LEU A 1 89 ? -3.716 -6.923 5.542 1.00 97.94 89 LEU A C 1
ATOM 687 O O . LEU A 1 89 ? -4.228 -8.040 5.518 1.00 97.94 89 LEU A O 1
ATOM 691 N N . PHE A 1 90 ? -2.922 -6.511 6.526 1.00 97.50 90 PHE A N 1
ATOM 692 C CA . PHE A 1 90 ? -2.582 -7.308 7.696 1.00 97.50 90 PHE A CA 1
ATOM 693 C C . PHE A 1 90 ? -3.243 -6.729 8.949 1.00 97.50 90 PHE A C 1
ATOM 695 O O . PHE A 1 90 ? -3.046 -5.556 9.284 1.00 97.50 90 PHE A O 1
ATOM 702 N N . VAL A 1 91 ? -4.014 -7.553 9.658 1.00 96.81 91 VAL A N 1
ATOM 703 C CA . VAL A 1 91 ? -4.738 -7.166 10.879 1.00 96.81 91 VAL A CA 1
ATOM 704 C C . VAL A 1 91 ? -4.881 -8.367 11.811 1.00 96.81 91 VAL A C 1
ATOM 706 O O . VAL A 1 91 ? -5.305 -9.432 11.382 1.00 96.81 91 VAL A O 1
ATOM 709 N N . GLU A 1 92 ? -4.486 -8.218 13.079 1.00 94.19 92 GLU A N 1
ATOM 710 C CA . GLU A 1 92 ? -4.582 -9.273 14.112 1.00 94.19 92 GLU A CA 1
ATOM 711 C C . GLU A 1 92 ? -4.056 -10.661 13.675 1.00 94.19 92 GLU A C 1
ATOM 713 O O . GLU A 1 92 ? -4.596 -11.702 14.037 1.00 94.19 92 GLU A O 1
ATOM 718 N N . GLY A 1 93 ? -2.981 -10.684 12.879 1.00 92.56 93 GLY A N 1
ATOM 719 C CA . GLY A 1 93 ? -2.379 -11.919 12.357 1.00 92.56 93 GLY A CA 1
ATOM 720 C C . GLY A 1 93 ? -3.073 -12.509 11.123 1.00 92.56 93 GLY A C 1
ATOM 721 O O . GLY A 1 93 ? -2.598 -13.507 10.588 1.00 92.56 93 GLY A O 1
ATOM 722 N N . GLN A 1 94 ? -4.154 -11.895 10.640 1.00 94.25 94 GLN A N 1
ATOM 723 C CA . GLN A 1 94 ? -4.810 -12.243 9.381 1.00 94.25 94 GLN A CA 1
ATOM 724 C C . GLN A 1 94 ? -4.193 -11.461 8.214 1.00 94.25 94 GLN A C 1
ATOM 726 O O . GLN A 1 94 ? -3.837 -10.292 8.373 1.00 94.25 94 GLN A O 1
ATOM 731 N N . ASN A 1 95 ? -4.098 -12.101 7.044 1.00 96.25 95 ASN A N 1
ATOM 732 C CA . ASN A 1 95 ? -3.727 -11.479 5.770 1.00 96.25 95 ASN A CA 1
ATOM 733 C C . ASN A 1 95 ? -4.935 -11.509 4.822 1.00 96.25 95 ASN A C 1
ATOM 735 O O . ASN A 1 95 ? -5.523 -12.563 4.572 1.00 96.25 95 ASN A O 1
ATOM 739 N N . ILE A 1 96 ? -5.295 -10.344 4.294 1.00 96.12 96 ILE A N 1
ATOM 740 C CA . ILE A 1 96 ? -6.437 -10.122 3.418 1.00 96.12 96 ILE A CA 1
ATOM 741 C C . ILE A 1 96 ? -5.925 -9.537 2.101 1.00 96.12 96 ILE A C 1
ATOM 743 O O . ILE A 1 96 ? -5.584 -8.359 2.020 1.00 96.12 96 ILE A O 1
ATOM 747 N N . ALA A 1 97 ? -5.937 -10.347 1.041 1.00 96.50 97 ALA A N 1
ATOM 748 C CA . ALA A 1 97 ? -5.586 -9.890 -0.303 1.00 96.50 97 ALA A CA 1
ATOM 749 C C . ALA A 1 97 ? -6.551 -8.794 -0.789 1.00 96.50 97 ALA A C 1
ATOM 751 O O . ALA A 1 97 ? -7.764 -9.009 -0.855 1.00 96.50 97 ALA A O 1
ATOM 752 N N . ILE A 1 98 ? -6.035 -7.621 -1.134 1.00 96.31 98 ILE A N 1
ATOM 753 C CA . ILE A 1 98 ? -6.851 -6.513 -1.634 1.00 96.31 98 ILE A CA 1
ATOM 754 C C . ILE A 1 98 ? -6.952 -6.584 -3.154 1.00 96.31 98 ILE A C 1
ATOM 756 O O . ILE A 1 98 ? -8.049 -6.526 -3.702 1.00 96.31 98 ILE A O 1
ATOM 760 N N . GLY A 1 99 ? -5.818 -6.766 -3.825 1.00 95.62 99 GLY A N 1
ATOM 761 C CA . GLY A 1 99 ? -5.775 -6.908 -5.273 1.00 95.62 99 GLY A CA 1
ATOM 762 C C . GLY A 1 99 ? -4.356 -7.047 -5.803 1.00 95.62 99 GLY A C 1
ATOM 763 O O . GLY A 1 99 ? -3.388 -6.701 -5.124 1.00 95.62 99 GLY A O 1
ATOM 764 N N . THR A 1 100 ? -4.256 -7.534 -7.037 1.00 95.94 100 THR A N 1
ATOM 765 C CA . THR A 1 100 ? -3.010 -7.574 -7.803 1.00 95.94 100 THR A CA 1
ATOM 766 C C . THR A 1 100 ? -3.199 -6.787 -9.090 1.00 95.94 100 THR A C 1
ATOM 768 O O . THR A 1 100 ? -4.144 -7.016 -9.842 1.00 95.94 100 THR A O 1
ATOM 771 N N . TYR A 1 101 ? -2.279 -5.866 -9.343 1.00 92.81 101 TYR A N 1
ATOM 772 C CA . TYR A 1 101 ? -2.306 -4.919 -10.446 1.00 92.81 101 TYR A CA 1
ATOM 773 C C . TYR A 1 101 ? -1.113 -5.187 -11.361 1.00 92.81 101 TYR A C 1
ATOM 775 O O . TYR A 1 101 ? 0.004 -5.403 -10.892 1.00 92.81 101 TYR A O 1
ATOM 783 N N . GLN A 1 102 ? -1.344 -5.176 -12.670 1.00 89.94 102 GLN A N 1
ATOM 784 C CA . GLN A 1 102 ? -0.290 -5.321 -13.673 1.00 89.94 102 GLN A CA 1
ATOM 785 C C . GLN A 1 102 ? 0.246 -3.939 -14.063 1.00 89.94 102 GLN A C 1
ATOM 787 O O . GLN A 1 102 ? -0.548 -3.038 -14.343 1.00 89.94 102 GLN A O 1
ATOM 792 N N . GLU A 1 103 ? 1.568 -3.764 -14.121 1.00 86.69 103 GLU A N 1
ATOM 793 C CA . GLU A 1 103 ? 2.196 -2.508 -14.577 1.00 86.69 103 GLU A CA 1
ATOM 794 C C . GLU A 1 103 ? 1.707 -2.115 -15.967 1.00 86.69 103 GLU A C 1
ATOM 796 O O . GLU A 1 103 ? 1.238 -0.998 -16.155 1.00 86.69 103 GLU A O 1
ATOM 801 N N . ASN A 1 104 ? 1.688 -3.059 -16.909 1.00 82.25 104 ASN A N 1
ATOM 802 C CA . ASN A 1 104 ? 1.352 -2.772 -18.303 1.00 82.25 104 ASN A CA 1
ATOM 803 C C . ASN A 1 104 ? -0.067 -2.219 -18.512 1.00 82.25 104 ASN A C 1
ATOM 805 O O . ASN A 1 104 ? -0.317 -1.570 -19.525 1.00 82.25 104 ASN A O 1
ATOM 809 N N . THR A 1 105 ? -0.999 -2.495 -17.595 1.00 80.56 105 THR A N 1
ATOM 810 C CA . THR A 1 105 ? -2.381 -2.000 -17.683 1.00 80.56 105 THR A CA 1
ATOM 811 C C . THR A 1 105 ? -2.601 -0.736 -16.863 1.00 80.56 105 THR A C 1
ATOM 813 O O . THR A 1 105 ? -3.400 0.109 -17.258 1.00 80.56 105 THR A O 1
ATOM 816 N N . ASN A 1 106 ? -1.923 -0.613 -15.718 1.00 77.94 106 ASN A N 1
ATOM 817 C CA . ASN A 1 106 ? -2.186 0.448 -14.744 1.00 77.94 106 ASN A CA 1
ATOM 818 C C . ASN A 1 106 ? -1.228 1.635 -14.878 1.00 77.94 106 ASN A C 1
ATOM 820 O O . ASN A 1 106 ? -1.596 2.761 -14.552 1.00 77.94 106 ASN A O 1
ATOM 824 N N . LEU A 1 107 ? -0.018 1.404 -15.383 1.00 76.56 107 LEU A N 1
ATOM 825 C CA . LEU A 1 107 ? 1.016 2.414 -15.523 1.00 76.56 107 LEU A CA 1
ATOM 826 C C . LEU A 1 107 ? 1.165 2.786 -17.004 1.00 76.56 107 LEU A C 1
ATOM 828 O O . LEU A 1 107 ? 2.012 2.270 -17.725 1.00 76.56 107 LEU A O 1
ATOM 832 N N . GLN A 1 108 ? 0.293 3.683 -17.471 1.00 62.62 108 GLN A N 1
ATOM 833 C CA . GLN A 1 108 ? 0.306 4.173 -18.860 1.00 62.62 108 GLN A CA 1
ATOM 834 C C . GLN A 1 108 ? 1.292 5.335 -19.094 1.00 62.62 108 GLN A C 1
ATOM 836 O O . GLN A 1 108 ? 1.378 5.868 -20.199 1.00 62.62 108 GLN A O 1
ATOM 841 N N . GLY A 1 109 ? 2.040 5.749 -18.067 1.00 65.25 109 GLY A N 1
ATOM 842 C CA . GLY A 1 109 ? 2.979 6.867 -18.125 1.00 65.25 109 GLY A CA 1
ATOM 843 C C . GLY A 1 109 ? 4.009 6.823 -17.000 1.00 65.25 109 GLY A C 1
ATOM 844 O O . GLY A 1 109 ? 4.008 5.919 -16.170 1.00 65.25 109 GLY A O 1
ATOM 845 N N . VAL A 1 110 ? 4.912 7.804 -16.969 1.00 65.19 110 VAL A N 1
ATOM 846 C CA . VAL A 1 110 ? 5.956 7.863 -15.941 1.00 65.19 110 VAL A CA 1
ATOM 847 C C . VAL A 1 110 ? 5.370 8.316 -14.607 1.00 65.19 110 VAL A C 1
ATOM 849 O O . VAL A 1 110 ? 4.738 9.366 -14.525 1.00 65.19 110 VAL A O 1
ATOM 852 N N . GLY A 1 111 ? 5.690 7.573 -13.549 1.00 78.81 111 GLY A N 1
ATOM 853 C CA . GLY A 1 111 ? 5.907 8.176 -12.242 1.00 78.81 111 GLY A CA 1
ATOM 854 C C . GLY A 1 111 ? 4.756 8.156 -11.250 1.00 78.81 111 GLY A C 1
ATOM 855 O O . GLY A 1 111 ? 4.982 8.687 -10.186 1.00 78.81 111 GLY A O 1
ATOM 856 N N . GLN A 1 112 ? 3.574 7.587 -11.515 1.00 89.00 112 GLN A N 1
ATOM 857 C CA . GLN A 1 112 ? 2.583 7.194 -10.485 1.00 89.00 112 GLN A CA 1
ATOM 858 C C . GLN A 1 112 ? 1.270 6.722 -11.122 1.00 89.00 112 GLN A C 1
ATOM 860 O O . GLN A 1 112 ? 0.950 7.096 -12.249 1.00 89.00 112 GLN A O 1
ATOM 865 N N . PHE A 1 113 ? 0.474 5.962 -10.373 1.00 91.62 113 PHE A N 1
ATOM 866 C CA . PHE A 1 113 ? -0.910 5.630 -10.711 1.00 91.62 113 PHE A CA 1
ATOM 867 C C . PHE A 1 113 ? -1.746 5.449 -9.444 1.00 91.62 113 PHE A C 1
ATOM 869 O O . PHE A 1 113 ? -1.210 5.248 -8.353 1.00 91.62 113 PHE A O 1
ATOM 876 N N . SER A 1 114 ? -3.066 5.523 -9.594 1.00 94.38 114 SER A N 1
ATOM 877 C CA . SER A 1 114 ? -4.004 5.334 -8.492 1.00 94.38 114 SER A CA 1
ATOM 878 C C . SER A 1 114 ? -4.762 4.021 -8.637 1.00 94.38 114 SER A C 1
ATOM 880 O O . SER A 1 114 ? -5.123 3.628 -9.745 1.00 94.38 114 SER A O 1
ATOM 882 N N . VAL A 1 115 ? -5.015 3.356 -7.513 1.00 94.44 115 VAL A N 1
ATOM 883 C CA . VAL A 1 115 ? -5.838 2.147 -7.437 1.00 94.44 115 VAL A CA 1
ATOM 884 C C . VAL A 1 115 ? -6.981 2.365 -6.460 1.00 94.44 115 VAL A C 1
ATOM 886 O O . VAL A 1 115 ? -6.781 2.819 -5.330 1.00 94.44 115 VAL A O 1
ATOM 889 N N . ASP A 1 116 ? -8.187 2.038 -6.907 1.00 96.12 116 ASP A N 1
ATOM 890 C CA . ASP A 1 116 ? -9.379 2.104 -6.077 1.00 96.12 116 ASP A CA 1
ATOM 891 C C . ASP A 1 116 ? -9.508 0.817 -5.262 1.00 96.12 116 ASP A C 1
ATOM 893 O O . ASP A 1 116 ? -9.629 -0.289 -5.790 1.00 96.12 116 ASP A O 1
ATOM 897 N N . ILE A 1 117 ? -9.483 0.974 -3.946 1.00 96.19 117 ILE A N 1
ATOM 898 C CA . ILE A 1 117 ? -9.634 -0.097 -2.975 1.00 96.19 117 ILE A CA 1
ATOM 899 C C . ILE A 1 117 ? -11.098 -0.160 -2.579 1.00 96.19 117 ILE A C 1
ATOM 901 O O . ILE A 1 117 ? -11.598 0.699 -1.850 1.00 96.19 117 ILE A O 1
ATOM 905 N N . ALA A 1 118 ? -11.791 -1.182 -3.078 1.00 95.44 118 ALA A N 1
ATOM 906 C CA . ALA A 1 118 ? -13.168 -1.451 -2.697 1.00 95.44 118 ALA A CA 1
ATOM 907 C C . ALA A 1 118 ? -13.295 -1.628 -1.176 1.00 95.44 118 ALA A C 1
ATOM 909 O O . ALA A 1 118 ? -12.358 -2.065 -0.502 1.00 95.44 118 ALA A O 1
ATOM 910 N N . LYS A 1 119 ? -14.489 -1.335 -0.652 1.00 95.06 119 LYS A N 1
ATOM 911 C CA . LYS A 1 119 ? -14.827 -1.605 0.749 1.00 95.06 119 LYS A CA 1
ATOM 912 C C . LYS A 1 119 ? -14.477 -3.049 1.118 1.00 95.06 119 LYS A C 1
ATOM 914 O O . LYS A 1 119 ? -14.711 -3.976 0.335 1.00 95.06 119 LYS A O 1
ATOM 919 N N . ILE A 1 120 ? -13.943 -3.244 2.317 1.00 93.19 120 ILE A N 1
ATOM 920 C CA . ILE A 1 120 ? -13.534 -4.573 2.765 1.00 93.19 120 ILE A CA 1
ATOM 921 C C . ILE A 1 120 ? -14.781 -5.303 3.251 1.00 93.19 120 ILE A C 1
ATOM 923 O O . ILE A 1 120 ? -15.479 -4.837 4.150 1.00 93.19 120 ILE A O 1
ATOM 927 N N . ASP A 1 121 ? -15.081 -6.444 2.633 1.00 89.19 121 ASP A N 1
ATOM 928 C CA . ASP A 1 121 ? -16.200 -7.276 3.061 1.00 89.19 121 ASP A CA 1
ATOM 929 C C . ASP A 1 121 ? -15.978 -7.744 4.509 1.00 89.19 121 ASP A C 1
ATOM 931 O O . ASP A 1 121 ? -14.945 -8.330 4.835 1.00 89.19 121 ASP A O 1
ATOM 935 N N . ALA A 1 122 ? -16.965 -7.495 5.372 1.00 82.62 122 ALA A N 1
ATOM 936 C CA . ALA A 1 122 ? -16.951 -7.895 6.774 1.00 82.62 122 ALA A CA 1
ATOM 937 C C . ALA A 1 122 ? -16.791 -9.415 6.952 1.00 82.62 122 ALA A C 1
ATOM 939 O O . ALA A 1 122 ? -16.241 -9.853 7.962 1.00 82.62 122 ALA A O 1
ATOM 940 N N . SER A 1 123 ? -17.203 -10.222 5.964 1.00 86.75 123 SER A N 1
ATOM 941 C CA . SER A 1 123 ? -16.949 -11.670 5.960 1.00 86.75 123 SER A CA 1
ATOM 942 C C . SER A 1 123 ? -15.452 -12.014 5.920 1.00 86.75 123 SER A C 1
ATOM 944 O O . SER A 1 123 ? -15.026 -13.067 6.373 1.00 86.75 123 SER A O 1
ATOM 946 N N . ARG A 1 124 ? -14.600 -11.109 5.437 1.00 87.94 124 ARG A N 1
ATOM 947 C CA . ARG A 1 124 ? -13.143 -11.305 5.397 1.00 87.94 124 ARG A CA 1
ATOM 948 C C . ARG A 1 124 ? -12.451 -10.903 6.698 1.00 87.94 124 ARG A C 1
ATOM 950 O O . ARG A 1 124 ? -11.252 -11.110 6.824 1.00 87.94 124 ARG A O 1
ATOM 957 N N . LEU A 1 125 ? -13.202 -10.329 7.640 1.00 87.62 125 LEU A N 1
ATOM 958 C CA . LEU A 1 125 ? -12.732 -9.776 8.913 1.00 87.62 125 LEU A CA 1
ATOM 959 C C . LEU A 1 125 ? -13.403 -10.479 10.107 1.00 87.62 125 LEU A C 1
ATOM 961 O O . LEU A 1 125 ? -13.634 -9.875 11.156 1.00 87.62 125 LEU A O 1
ATOM 965 N N . HIS A 1 126 ? -13.770 -11.755 9.941 1.00 85.75 126 HIS A N 1
ATOM 966 C CA . HIS A 1 126 ? -14.490 -12.519 10.957 1.00 85.75 126 HIS A CA 1
ATOM 967 C C . HIS A 1 126 ? -13.788 -12.472 12.323 1.00 85.75 126 HIS A C 1
ATOM 969 O O . HIS A 1 126 ? -12.608 -12.795 12.450 1.00 85.75 126 HIS A O 1
ATOM 975 N N . GLY A 1 127 ? -14.555 -12.105 13.353 1.00 87.06 127 GLY A N 1
ATOM 976 C CA . GLY A 1 127 ? -14.095 -12.068 14.743 1.00 87.06 127 GLY A CA 1
ATOM 977 C C . GLY A 1 127 ? -13.403 -10.770 15.167 1.00 87.06 127 GLY A C 1
ATOM 978 O O . GLY A 1 127 ? -13.106 -10.633 16.349 1.00 87.06 127 GLY A O 1
ATOM 979 N N . ILE A 1 128 ? -13.199 -9.814 14.254 1.00 90.00 128 ILE A N 1
ATOM 980 C CA . ILE A 1 128 ? -12.560 -8.531 14.560 1.00 90.00 128 ILE A CA 1
ATOM 981 C C . ILE A 1 128 ? -13.634 -7.470 14.810 1.00 90.00 128 ILE A C 1
ATOM 983 O O . ILE A 1 128 ? -14.500 -7.215 13.971 1.00 90.00 128 ILE A O 1
ATOM 987 N N . THR A 1 129 ? -13.576 -6.827 15.974 1.00 90.38 129 THR A N 1
ATOM 988 C CA . THR A 1 129 ? -14.437 -5.689 16.317 1.00 90.38 129 THR A CA 1
ATOM 989 C C . THR A 1 129 ? -13.676 -4.383 16.130 1.00 90.38 129 THR A C 1
ATOM 991 O O . THR A 1 129 ? -12.615 -4.213 16.719 1.00 90.38 129 THR A O 1
ATOM 994 N N . PHE A 1 130 ? -14.237 -3.441 15.368 1.00 90.69 130 PHE A N 1
ATOM 995 C CA . PHE A 1 130 ? -13.589 -2.162 15.028 1.00 90.69 130 PHE A CA 1
ATOM 996 C C . PHE A 1 130 ? -13.983 -0.979 15.932 1.00 90.69 130 PHE A C 1
ATOM 998 O O . PHE A 1 130 ? -13.750 0.177 15.574 1.00 90.69 130 PHE A O 1
ATOM 1005 N N . ASP A 1 131 ? -14.591 -1.259 17.088 1.00 89.56 131 ASP A N 1
ATOM 1006 C CA . ASP A 1 131 ? -14.769 -0.308 18.193 1.00 89.56 131 ASP A CA 1
ATOM 1007 C C . ASP A 1 131 ? -14.269 -0.980 19.489 1.00 89.56 131 ASP A C 1
ATOM 1009 O O . ASP A 1 131 ? -14.939 -1.883 19.999 1.00 89.56 131 ASP A O 1
ATOM 1013 N N . PRO A 1 132 ? -13.080 -0.615 20.006 1.00 91.38 132 PRO A N 1
ATOM 1014 C CA . PRO A 1 132 ? -12.226 0.495 19.572 1.00 91.38 132 PRO A CA 1
ATOM 1015 C C . PRO A 1 132 ? -11.499 0.241 18.230 1.00 91.38 132 PRO A C 1
ATOM 1017 O O . PRO A 1 132 ? -11.421 -0.901 17.779 1.00 91.38 132 PRO A O 1
ATOM 1020 N N . PRO A 1 133 ? -10.918 1.289 17.608 1.00 94.62 133 PRO A N 1
ATOM 1021 C CA . PRO A 1 133 ? -10.130 1.165 16.380 1.00 94.62 133 PRO A CA 1
ATOM 1022 C C . PRO A 1 133 ? -8.998 0.134 16.489 1.00 94.62 133 PRO A C 1
ATOM 1024 O O . PRO A 1 133 ? -8.242 0.129 17.467 1.00 94.62 133 PRO A O 1
ATOM 1027 N N . VAL A 1 134 ? -8.837 -0.695 15.455 1.00 95.12 134 VAL A N 1
ATOM 1028 C CA . VAL A 1 134 ? -7.871 -1.806 15.432 1.00 95.12 134 VAL A CA 1
ATOM 1029 C C . VAL A 1 134 ? -6.638 -1.420 14.621 1.00 95.12 134 V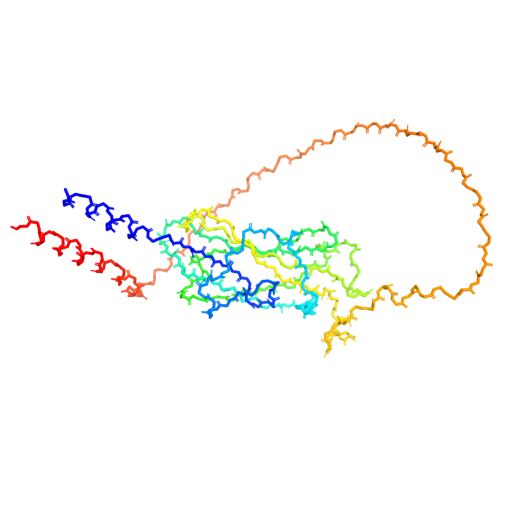AL A C 1
ATOM 1031 O O . VAL A 1 134 ? -6.743 -0.842 13.541 1.00 95.12 134 VAL A O 1
ATOM 1034 N N . LYS A 1 135 ? -5.440 -1.737 15.119 1.00 96.50 135 LYS A N 1
ATOM 1035 C CA . LYS A 1 135 ? -4.199 -1.495 14.371 1.00 96.50 135 LYS A CA 1
ATOM 1036 C C . LYS A 1 135 ? -4.046 -2.525 13.251 1.00 96.50 135 LYS A C 1
ATOM 1038 O O . LYS A 1 135 ? -4.110 -3.725 13.499 1.00 96.50 135 LYS A O 1
ATOM 1043 N N . GLY A 1 136 ? -3.761 -2.046 12.046 1.00 97.12 136 GLY A N 1
ATOM 1044 C CA . GLY A 1 136 ? -3.378 -2.873 10.903 1.00 97.12 136 GLY A CA 1
ATOM 1045 C C . GLY A 1 136 ? -2.342 -2.172 10.032 1.00 97.12 136 GLY A C 1
ATOM 1046 O O . GLY A 1 136 ? -1.905 -1.057 10.337 1.00 97.12 136 GLY A O 1
ATOM 1047 N N . TYR A 1 137 ? -1.928 -2.814 8.950 1.00 98.19 137 TYR A N 1
ATOM 1048 C CA . TYR A 1 137 ? -1.125 -2.160 7.922 1.00 98.19 137 TYR A CA 1
ATOM 1049 C C . TYR A 1 137 ? -1.419 -2.742 6.546 1.00 98.19 137 TYR A C 1
ATOM 1051 O O . TYR A 1 137 ? -1.642 -3.942 6.395 1.00 98.19 137 TYR A O 1
ATOM 1059 N N . PHE A 1 138 ? -1.382 -1.878 5.542 1.00 98.31 138 PHE A N 1
ATOM 1060 C CA . PHE A 1 138 ? -1.334 -2.296 4.153 1.00 98.31 138 PHE A CA 1
ATOM 1061 C C . PHE A 1 138 ? 0.115 -2.558 3.757 1.00 98.31 138 PHE A C 1
ATOM 1063 O O . PHE A 1 138 ? 1.000 -1.769 4.094 1.00 98.31 138 PHE A O 1
ATOM 1070 N N . GLN A 1 139 ? 0.344 -3.647 3.035 1.00 98.31 139 GLN A N 1
ATOM 1071 C CA . GLN A 1 139 ? 1.616 -3.976 2.411 1.00 98.31 139 GLN A CA 1
ATOM 1072 C C . GLN A 1 139 ? 1.416 -4.035 0.902 1.00 98.31 139 GLN A C 1
ATOM 1074 O O . GLN A 1 139 ? 0.609 -4.819 0.407 1.00 98.31 139 GLN A O 1
ATOM 1079 N N . LEU A 1 140 ? 2.167 -3.212 0.181 1.00 98.00 140 LEU A N 1
ATOM 1080 C CA . LEU A 1 140 ? 2.350 -3.343 -1.253 1.00 98.00 140 LEU A CA 1
ATOM 1081 C C . LEU A 1 140 ? 3.622 -4.146 -1.502 1.00 98.00 140 LEU A C 1
ATOM 1083 O O . LEU A 1 140 ? 4.695 -3.741 -1.057 1.00 98.00 140 LEU A O 1
ATOM 1087 N N . THR A 1 141 ? 3.503 -5.239 -2.240 1.00 97.38 141 THR A N 1
ATOM 1088 C CA . THR A 1 141 ? 4.620 -6.014 -2.775 1.00 97.38 141 THR A CA 1
ATOM 1089 C C . THR A 1 141 ? 4.724 -5.743 -4.268 1.00 97.38 141 THR A C 1
ATOM 1091 O O . THR A 1 141 ? 3.801 -6.051 -5.019 1.00 97.38 141 THR A O 1
ATOM 1094 N N . PHE A 1 142 ? 5.840 -5.164 -4.700 1.00 95.12 142 PHE A N 1
ATOM 1095 C CA . PHE A 1 142 ? 6.156 -4.955 -6.106 1.00 95.12 142 PHE A CA 1
ATOM 1096 C C . PHE A 1 142 ? 7.167 -6.001 -6.570 1.00 95.12 142 PHE A C 1
ATOM 1098 O O . PHE A 1 142 ? 8.303 -6.020 -6.104 1.00 95.12 142 PHE A O 1
ATOM 1105 N N . ASP A 1 143 ? 6.740 -6.872 -7.476 1.00 93.50 143 ASP A N 1
ATOM 1106 C CA . ASP A 1 143 ? 7.566 -7.916 -8.075 1.00 93.50 143 ASP A CA 1
ATOM 1107 C C . ASP A 1 143 ? 8.089 -7.425 -9.432 1.00 93.50 143 ASP A C 1
ATOM 1109 O O . ASP A 1 143 ? 7.365 -7.421 -10.435 1.00 93.50 143 ASP A O 1
ATOM 1113 N N . ALA A 1 144 ? 9.343 -6.967 -9.445 1.00 89.62 144 ALA A N 1
ATOM 1114 C CA . ALA A 1 144 ? 10.000 -6.337 -10.585 1.00 89.62 144 ALA A CA 1
ATOM 1115 C C . ALA A 1 144 ? 10.664 -7.372 -11.513 1.00 89.62 144 ALA A C 1
ATOM 1117 O O . ALA A 1 144 ? 11.842 -7.251 -11.864 1.00 89.62 144 ALA A O 1
ATOM 1118 N N . ARG A 1 145 ? 9.924 -8.411 -11.923 1.00 85.19 145 ARG A N 1
ATOM 1119 C CA . ARG A 1 145 ? 10.428 -9.522 -12.763 1.00 85.19 145 ARG A CA 1
ATOM 1120 C C . ARG A 1 145 ? 11.154 -9.064 -14.023 1.00 85.19 145 ARG A C 1
ATOM 1122 O O . ARG A 1 145 ? 12.171 -9.646 -14.388 1.00 85.19 145 ARG A O 1
ATOM 1129 N N . MET A 1 146 ? 10.653 -8.014 -14.664 1.00 77.62 146 MET A N 1
ATOM 1130 C CA . MET A 1 146 ? 11.243 -7.439 -15.876 1.00 77.62 146 MET A CA 1
ATOM 1131 C C . MET A 1 146 ? 12.293 -6.365 -15.587 1.00 77.62 146 MET A C 1
ATOM 1133 O O . MET A 1 146 ? 13.061 -6.011 -16.475 1.00 77.62 146 MET A O 1
ATOM 1137 N N . GLY A 1 147 ? 12.338 -5.858 -14.355 1.00 67.25 147 GLY A N 1
ATOM 1138 C CA . GLY A 1 147 ? 13.240 -4.802 -13.893 1.00 67.25 147 GLY A CA 1
ATOM 1139 C C . GLY A 1 147 ? 14.415 -5.303 -13.052 1.00 67.25 147 GLY A C 1
ATOM 1140 O O . GLY A 1 147 ? 14.901 -4.562 -12.210 1.00 67.25 147 GLY A O 1
ATOM 1141 N N . GLY A 1 148 ? 14.851 -6.555 -13.228 1.00 71.19 148 GLY A N 1
ATOM 1142 C CA . GLY A 1 148 ? 15.979 -7.137 -12.482 1.00 71.19 148 GLY A CA 1
ATOM 1143 C C . GLY A 1 148 ? 15.612 -8.277 -11.527 1.00 71.19 148 GLY A C 1
ATOM 1144 O O . GLY A 1 148 ? 16.509 -8.861 -10.923 1.00 71.19 148 GLY A O 1
ATOM 1145 N N . GLY A 1 149 ? 14.327 -8.633 -11.420 1.00 81.06 149 GLY A N 1
ATOM 1146 C CA . GLY A 1 149 ? 13.856 -9.780 -10.634 1.00 81.06 149 GLY A CA 1
ATOM 1147 C C . GLY A 1 149 ? 13.818 -9.541 -9.125 1.00 81.06 149 GLY A C 1
ATOM 1148 O O . GLY A 1 149 ? 13.722 -10.495 -8.356 1.00 81.06 149 GLY A O 1
ATOM 1149 N N . GLU A 1 150 ? 13.927 -8.286 -8.694 1.00 89.44 150 GLU A N 1
ATOM 1150 C CA . GLU A 1 150 ? 13.868 -7.919 -7.283 1.00 89.44 150 GLU A CA 1
ATOM 1151 C C . GLU A 1 150 ? 12.421 -7.747 -6.810 1.00 89.44 150 GLU A C 1
ATOM 1153 O O . GLU A 1 150 ? 11.525 -7.416 -7.587 1.00 89.44 150 GLU A O 1
ATOM 1158 N N . VAL A 1 151 ? 12.203 -7.948 -5.511 1.00 93.00 151 VAL A N 1
ATOM 1159 C CA . VAL A 1 151 ? 10.914 -7.701 -4.861 1.00 93.00 151 VAL A CA 1
ATOM 1160 C C . VAL A 1 151 ? 11.071 -6.545 -3.886 1.00 93.00 151 VAL A C 1
ATOM 1162 O O . VAL A 1 151 ? 11.967 -6.557 -3.036 1.00 93.00 151 VAL A O 1
ATOM 1165 N N . TYR A 1 152 ? 10.187 -5.561 -4.000 1.00 94.62 152 TYR A N 1
ATOM 1166 C CA . TYR A 1 152 ? 10.150 -4.385 -3.142 1.00 94.62 152 TYR A CA 1
ATOM 1167 C C . TYR A 1 152 ? 8.868 -4.358 -2.315 1.00 94.62 152 TYR A C 1
ATOM 1169 O O . TYR A 1 152 ? 7.830 -4.871 -2.730 1.00 94.62 152 TYR A O 1
ATOM 1177 N N . TYR A 1 153 ? 8.944 -3.745 -1.140 1.00 96.62 153 TYR A N 1
ATOM 1178 C CA . TYR A 1 153 ? 7.853 -3.659 -0.181 1.00 96.62 153 TYR A CA 1
ATOM 1179 C C . TYR A 1 153 ? 7.630 -2.213 0.243 1.00 96.62 153 TYR A C 1
ATOM 1181 O O . TYR A 1 153 ? 8.575 -1.488 0.560 1.00 96.62 153 TYR A O 1
ATOM 1189 N N . SER A 1 154 ? 6.371 -1.810 0.345 1.00 96.75 154 SER A N 1
ATOM 1190 C CA . SER A 1 154 ? 5.974 -0.534 0.933 1.00 96.75 154 SER A CA 1
ATOM 1191 C C . SER A 1 154 ? 4.804 -0.740 1.883 1.00 96.75 154 SER A C 1
ATOM 1193 O O . SER A 1 154 ? 3.940 -1.579 1.643 1.00 96.75 154 SER A O 1
ATOM 1195 N N . CYS A 1 155 ? 4.801 -0.002 2.988 1.00 97.38 155 CYS A N 1
ATOM 1196 C CA . CYS A 1 155 ? 3.935 -0.270 4.130 1.00 97.38 155 CYS A CA 1
ATOM 1197 C C . CYS A 1 155 ? 3.217 1.001 4.539 1.00 97.38 155 CYS A C 1
ATOM 1199 O O . CYS A 1 155 ? 3.893 1.997 4.784 1.00 97.38 155 CYS A O 1
ATOM 1201 N N . ALA A 1 156 ? 1.902 0.952 4.711 1.00 97.62 156 ALA A N 1
ATOM 1202 C CA . ALA A 1 156 ? 1.135 2.050 5.288 1.00 97.62 156 ALA A CA 1
ATOM 1203 C C . ALA A 1 156 ? 0.375 1.568 6.524 1.00 97.62 156 ALA A C 1
ATOM 1205 O O . ALA A 1 156 ? -0.459 0.664 6.452 1.00 97.62 156 ALA A O 1
ATOM 1206 N N . ASP A 1 157 ? 0.690 2.156 7.675 1.00 97.81 157 ASP A N 1
ATOM 1207 C CA . ASP A 1 157 ? 0.045 1.835 8.943 1.00 97.81 157 ASP A CA 1
ATOM 1208 C C . ASP A 1 157 ? -1.324 2.508 9.046 1.00 97.81 157 ASP A C 1
ATOM 1210 O O . ASP A 1 157 ? -1.458 3.703 8.784 1.00 97.81 157 ASP A O 1
ATOM 1214 N N . VAL A 1 158 ? -2.334 1.768 9.508 1.00 96.81 158 VAL A N 1
ATOM 1215 C CA . VAL A 1 158 ? -3.697 2.298 9.657 1.00 96.81 158 VAL A CA 1
ATOM 1216 C C . VAL A 1 158 ? -4.358 1.920 10.984 1.00 96.81 158 VAL A C 1
ATOM 1218 O O . VAL A 1 158 ? -4.003 0.923 11.621 1.00 96.81 158 VAL A O 1
ATOM 1221 N N . TYR A 1 159 ? -5.323 2.730 11.409 1.00 96.31 159 TYR A N 1
ATOM 1222 C CA . TYR A 1 159 ? -6.358 2.361 12.370 1.00 96.31 159 TYR A CA 1
ATOM 1223 C C . TYR A 1 159 ? -7.620 1.988 11.596 1.00 96.31 159 TYR A C 1
ATOM 1225 O O . TYR A 1 159 ? -8.283 2.857 11.033 1.00 96.31 159 TYR A O 1
ATOM 1233 N N . LEU A 1 160 ? -7.943 0.701 11.567 1.00 95.75 160 LEU A N 1
ATOM 1234 C CA . LEU A 1 160 ? -9.147 0.171 10.941 1.00 95.75 160 LEU A CA 1
ATOM 1235 C C . LEU A 1 160 ? -10.355 0.457 11.837 1.00 95.75 160 LEU A C 1
ATOM 1237 O O . LEU A 1 160 ? -10.330 0.165 13.037 1.00 95.75 160 LEU A O 1
ATOM 1241 N N . MET A 1 161 ? -11.402 1.029 11.251 1.00 94.94 161 MET A N 1
ATOM 1242 C CA . MET A 1 161 ? -12.608 1.478 11.947 1.00 94.94 161 MET A CA 1
ATOM 1243 C C . MET A 1 161 ? -13.858 1.074 11.165 1.00 94.94 161 MET A C 1
ATOM 1245 O O . MET A 1 161 ? -13.845 1.090 9.936 1.00 94.94 161 MET A O 1
ATOM 1249 N N . SER A 1 162 ? -14.952 0.767 11.869 1.00 92.81 162 SER A N 1
ATOM 1250 C CA . SER A 1 162 ? -16.290 0.759 11.263 1.00 92.81 162 SER A CA 1
ATOM 1251 C C . SER A 1 162 ? -16.725 2.192 10.936 1.00 92.81 162 SER A C 1
ATOM 1253 O O . SER A 1 162 ? -16.164 3.141 11.481 1.00 92.81 162 SER A O 1
ATOM 1255 N N . SER A 1 163 ? -17.765 2.371 10.118 1.00 91.81 163 SER A N 1
ATOM 1256 C CA . SER A 1 163 ? -18.279 3.717 9.812 1.00 91.81 163 SER A CA 1
ATOM 1257 C C . SER A 1 163 ? -18.725 4.491 11.064 1.00 91.81 163 SER A C 1
ATOM 1259 O O . SER A 1 163 ? -18.479 5.692 11.207 1.00 91.81 163 SER A O 1
ATOM 1261 N N . GLU A 1 164 ? -19.325 3.785 12.026 1.00 90.62 164 GLU A N 1
ATOM 1262 C CA . GLU A 1 164 ? -19.742 4.349 13.315 1.00 90.62 164 GLU A CA 1
ATOM 1263 C C . GLU A 1 164 ? -18.534 4.805 14.144 1.00 90.62 164 GLU A C 1
ATOM 1265 O O . GLU A 1 164 ? -18.496 5.940 14.628 1.00 90.62 164 GLU A O 1
ATOM 1270 N N . ALA A 1 165 ? -17.509 3.954 14.255 1.00 89.94 165 ALA A N 1
ATOM 1271 C CA . ALA A 1 165 ? -16.267 4.294 14.940 1.00 89.94 165 ALA A CA 1
ATOM 1272 C C . ALA A 1 165 ? -15.529 5.436 14.222 1.00 89.94 165 ALA A C 1
ATOM 1274 O O . ALA A 1 165 ? -15.039 6.355 14.872 1.00 89.94 165 ALA A O 1
ATOM 1275 N N . TYR A 1 166 ? -15.511 5.451 12.889 1.00 89.56 166 TYR A N 1
ATOM 1276 C CA . TYR A 1 166 ? -14.899 6.525 12.111 1.00 89.56 166 TYR A CA 1
ATOM 1277 C C . TYR A 1 166 ? -15.609 7.864 12.334 1.00 89.56 166 TYR A C 1
ATOM 1279 O O . TYR A 1 166 ? -14.957 8.887 12.488 1.00 89.56 166 TYR A O 1
ATOM 1287 N N . THR A 1 167 ? -16.934 7.883 12.464 1.00 88.38 167 THR A N 1
ATOM 1288 C CA . THR A 1 167 ? -17.661 9.117 12.816 1.00 88.38 167 THR A CA 1
ATOM 1289 C C . THR A 1 167 ? -17.299 9.610 14.224 1.00 88.38 167 THR A C 1
ATOM 1291 O O . THR A 1 167 ? -17.207 10.812 14.465 1.00 88.38 167 THR A O 1
ATOM 1294 N N . LYS A 1 168 ? -17.053 8.684 15.158 1.00 87.25 168 LYS A N 1
ATOM 1295 C CA . LYS A 1 168 ? -16.704 8.974 16.557 1.00 87.25 168 LYS A CA 1
ATOM 1296 C C . LYS A 1 168 ? -15.246 9.413 16.746 1.00 87.25 168 LYS A C 1
ATOM 1298 O O . LYS A 1 168 ? -14.975 10.240 17.613 1.00 87.25 168 LYS A O 1
ATOM 1303 N N . TYR A 1 169 ? -14.319 8.857 15.966 1.00 84.56 169 TYR A N 1
ATOM 1304 C CA . TYR A 1 169 ? -12.870 9.013 16.154 1.00 84.56 169 TYR A CA 1
ATOM 1305 C C . TYR A 1 169 ? -12.148 9.691 14.977 1.00 84.56 169 TYR A C 1
ATOM 1307 O O . TYR A 1 169 ? -11.019 10.137 15.139 1.00 84.56 169 TYR A O 1
ATOM 1315 N N . GLY A 1 170 ? -12.760 9.757 13.796 1.00 72.69 170 GLY A N 1
ATOM 1316 C CA . GLY A 1 170 ? -12.094 10.008 12.513 1.00 72.69 170 GLY A CA 1
ATOM 1317 C C . GLY A 1 170 ? -11.713 11.459 12.228 1.00 72.69 170 GLY A C 1
ATOM 1318 O O . GLY A 1 170 ? -10.795 11.688 11.446 1.00 72.69 170 GLY A O 1
ATOM 1319 N N . THR A 1 171 ? -12.346 12.443 12.877 1.00 65.38 171 THR A N 1
ATOM 1320 C CA . THR A 1 171 ? -12.076 13.876 12.629 1.00 65.38 171 THR A CA 1
ATOM 1321 C C . THR A 1 171 ? -10.782 14.390 13.264 1.00 65.38 171 THR A C 1
ATOM 1323 O O . THR A 1 171 ? -10.337 15.492 12.957 1.00 65.38 171 THR A O 1
ATOM 1326 N N . THR A 1 172 ? -10.159 13.605 14.139 1.00 64.75 172 THR A N 1
ATOM 1327 C CA . THR A 1 172 ? -8.847 13.885 14.736 1.00 64.75 172 THR A CA 1
ATOM 1328 C C . THR A 1 172 ? -8.015 12.614 14.648 1.00 64.75 172 THR A C 1
ATOM 1330 O O . THR A 1 172 ? -8.550 11.547 14.934 1.00 64.75 172 THR A O 1
ATOM 1333 N N . ASN A 1 173 ? -6.735 12.691 14.263 1.00 64.50 173 ASN A N 1
ATOM 1334 C CA . ASN A 1 173 ? -5.850 11.518 14.262 1.00 64.50 173 ASN A CA 1
ATOM 1335 C C . ASN A 1 173 ? -5.992 10.791 15.602 1.00 64.50 173 ASN A C 1
ATOM 1337 O O . ASN A 1 173 ? -5.741 11.381 16.655 1.00 64.50 173 ASN A O 1
ATOM 1341 N N . TYR A 1 174 ? -6.488 9.554 15.564 1.00 71.81 174 TYR A N 1
ATOM 1342 C CA . TYR A 1 174 ? -6.792 8.822 16.780 1.00 71.81 174 TYR A CA 1
ATOM 1343 C C . TYR A 1 174 ? -5.476 8.493 17.483 1.00 71.81 174 TYR A C 1
ATOM 1345 O O . TYR A 1 174 ? -4.697 7.656 17.028 1.00 71.81 174 TYR A O 1
ATOM 1353 N N . THR A 1 175 ? -5.219 9.158 18.605 1.00 70.94 175 THR A N 1
ATOM 1354 C CA . THR A 1 175 ? -4.136 8.771 19.503 1.00 70.94 175 THR A CA 1
ATOM 1355 C C . THR A 1 175 ? -4.683 7.679 20.403 1.00 70.94 175 THR A C 1
ATOM 1357 O O . THR A 1 175 ? -5.509 7.950 21.277 1.00 70.94 175 THR A O 1
ATOM 1360 N N . ALA A 1 176 ? -4.254 6.435 20.172 1.00 68.12 176 ALA A N 1
ATOM 1361 C CA . ALA A 1 176 ? -4.612 5.337 21.056 1.00 68.12 176 ALA A CA 1
ATOM 1362 C C . ALA A 1 176 ? -4.272 5.722 22.508 1.00 68.12 176 ALA A C 1
ATOM 1364 O O . ALA A 1 176 ? -3.189 6.267 22.744 1.00 68.12 176 ALA A O 1
ATOM 1365 N N . PRO A 1 177 ? -5.170 5.467 23.476 1.00 68.56 177 PRO A N 1
ATOM 1366 C CA . PRO A 1 177 ? -4.870 5.728 24.871 1.00 68.56 177 PRO A CA 1
ATOM 1367 C C . PRO A 1 177 ? -3.621 4.937 25.248 1.00 68.56 177 PRO A C 1
ATOM 1369 O O . PRO A 1 177 ? -3.542 3.729 25.008 1.00 68.56 177 PRO A O 1
ATOM 1372 N N . ASP A 1 178 ? -2.637 5.646 25.791 1.00 65.44 178 ASP A N 1
ATOM 1373 C CA . ASP A 1 178 ? -1.354 5.076 26.167 1.00 65.44 178 ASP A CA 1
ATOM 1374 C C . ASP A 1 178 ? -1.611 3.971 27.202 1.00 65.44 178 ASP A C 1
ATOM 1376 O O . ASP A 1 178 ? -2.065 4.248 28.318 1.00 65.44 178 ASP A O 1
ATOM 1380 N N . LYS A 1 179 ? -1.406 2.698 26.822 1.00 56.19 179 LYS A N 1
ATOM 1381 C CA . LYS A 1 179 ? -1.686 1.549 27.708 1.00 56.19 179 LYS A CA 1
ATOM 1382 C C . LYS A 1 179 ? -0.842 1.609 28.988 1.00 56.19 179 LYS A C 1
ATOM 1384 O O . LYS A 1 179 ? -1.252 1.052 30.006 1.00 56.19 179 LYS A O 1
ATOM 1389 N N . ASP A 1 180 ? 0.255 2.362 28.967 1.00 55.91 180 ASP A N 1
ATOM 1390 C CA . ASP A 1 180 ? 1.117 2.602 30.123 1.00 55.91 180 ASP A CA 1
ATOM 1391 C C . ASP A 1 180 ? 0.567 3.666 31.087 1.00 55.91 180 ASP A C 1
ATOM 1393 O O . ASP A 1 180 ? 0.947 3.700 32.259 1.00 55.91 180 ASP A O 1
ATOM 1397 N N . SER A 1 181 ? -0.409 4.481 30.670 1.00 51.09 181 SER A N 1
ATOM 1398 C CA . SER A 1 181 ? -1.038 5.467 31.556 1.00 51.09 181 SER A CA 1
ATOM 1399 C C . SER A 1 181 ? -2.127 4.869 32.462 1.00 51.09 181 SER A C 1
ATOM 1401 O O . SER A 1 181 ? -2.609 5.556 33.365 1.00 51.09 181 SER A O 1
ATOM 1403 N N . ALA A 1 182 ? -2.498 3.597 32.269 1.00 51.97 182 ALA A N 1
ATOM 1404 C CA . ALA A 1 182 ? -3.473 2.889 33.105 1.00 51.97 182 ALA A CA 1
ATOM 1405 C C . ALA A 1 182 ? -2.841 2.115 34.280 1.00 51.97 182 ALA A C 1
ATOM 1407 O O . ALA A 1 182 ? -3.565 1.594 35.124 1.00 51.97 182 ALA A O 1
ATOM 1408 N N . ASN A 1 183 ? -1.508 2.069 34.377 1.00 46.31 183 ASN A N 1
ATOM 1409 C CA . ASN A 1 183 ? -0.796 1.344 35.429 1.00 46.31 183 ASN A CA 1
ATOM 1410 C C . ASN A 1 183 ? 0.093 2.284 36.257 1.00 46.31 183 ASN A C 1
ATOM 1412 O O . ASN A 1 183 ? 1.294 2.072 36.411 1.00 46.31 183 ASN A O 1
ATOM 1416 N N . LYS A 1 184 ? -0.503 3.326 36.851 1.00 37.91 184 LYS A N 1
ATOM 1417 C CA . LYS A 1 184 ? 0.077 3.936 38.054 1.00 37.91 184 LYS A CA 1
ATOM 1418 C C . LYS A 1 184 ? -0.517 3.211 39.265 1.00 37.91 184 LYS A C 1
ATOM 1420 O O . LYS A 1 184 ? -1.639 3.532 39.660 1.00 37.91 184 LYS A O 1
ATOM 1425 N N . PRO A 1 185 ? 0.173 2.214 39.848 1.00 47.19 185 PRO A N 1
ATOM 1426 C CA . PRO A 1 185 ? -0.315 1.566 41.050 1.00 47.19 185 PRO A CA 1
ATOM 1427 C C . PRO A 1 185 ? -0.360 2.611 42.161 1.00 47.19 185 PRO A C 1
ATOM 1429 O O . PRO A 1 185 ? 0.652 3.220 42.514 1.00 47.19 185 PRO A O 1
ATOM 1432 N N . ASN A 1 186 ? -1.549 2.824 42.718 1.00 44.41 186 ASN A N 1
ATOM 1433 C CA . ASN A 1 186 ? -1.666 3.483 44.004 1.00 44.41 186 ASN A CA 1
ATOM 1434 C C . ASN A 1 186 ? -0.931 2.579 45.005 1.00 44.41 186 ASN A C 1
ATOM 1436 O O . ASN A 1 186 ? -1.320 1.428 45.206 1.00 44.41 186 ASN A O 1
ATOM 1440 N N . SER A 1 187 ? 0.193 3.067 45.531 1.00 43.72 187 SER A N 1
ATOM 1441 C CA . SER A 1 187 ? 1.079 2.340 46.438 1.00 43.72 187 SER A CA 1
ATOM 1442 C C . SER A 1 187 ? 0.324 1.974 47.716 1.00 43.72 187 SER A C 1
ATOM 1444 O O . SER A 1 187 ? 0.210 2.761 48.651 1.00 43.72 187 SER A O 1
ATOM 1446 N N . SER A 1 188 ? -0.231 0.767 47.725 1.00 43.47 188 SER A N 1
ATOM 1447 C CA . SER A 1 188 ? -0.755 0.083 48.896 1.00 43.47 188 SER A CA 1
ATOM 1448 C C . SER A 1 188 ? 0.064 -1.188 49.050 1.00 43.47 188 SER A C 1
ATOM 1450 O O . SER A 1 188 ? -0.153 -2.192 48.372 1.00 43.47 188 SER A O 1
ATOM 1452 N N . THR A 1 189 ? 1.044 -1.100 49.937 1.00 48.31 189 THR A N 1
ATOM 1453 C CA . THR A 1 189 ? 1.922 -2.165 50.402 1.00 48.31 189 THR A CA 1
ATOM 1454 C C . THR A 1 189 ? 1.122 -3.420 50.761 1.00 48.31 189 THR A C 1
ATOM 1456 O O . THR A 1 189 ? 0.473 -3.468 51.804 1.00 48.31 189 THR A O 1
ATOM 1459 N N . MET A 1 190 ? 1.203 -4.470 49.940 1.00 42.12 190 MET A N 1
ATOM 1460 C CA . MET A 1 190 ? 0.826 -5.817 50.363 1.00 42.12 190 MET A CA 1
ATOM 1461 C C . MET A 1 190 ? 1.888 -6.857 50.008 1.00 42.12 190 MET A C 1
ATOM 1463 O O . MET A 1 190 ? 2.563 -6.822 48.986 1.00 42.12 190 MET A O 1
ATOM 1467 N N . LYS A 1 191 ? 2.037 -7.737 50.991 1.00 40.31 191 LYS A N 1
ATOM 1468 C CA . LYS A 1 191 ? 3.105 -8.680 51.314 1.00 40.31 191 LYS A CA 1
ATOM 1469 C C . LYS A 1 191 ? 3.225 -9.814 50.275 1.00 40.31 191 LYS A C 1
ATOM 1471 O O . LYS A 1 191 ? 2.193 -10.279 49.794 1.00 40.31 191 LYS A O 1
ATOM 1476 N N . PRO A 1 192 ? 4.433 -10.337 49.991 1.00 41.75 192 PRO A N 1
ATOM 1477 C CA . PRO A 1 192 ? 4.598 -11.441 49.053 1.00 41.75 192 PRO A CA 1
ATOM 1478 C C . PRO A 1 192 ? 4.099 -12.754 49.668 1.00 41.75 192 PRO A C 1
ATOM 1480 O O . PRO A 1 192 ? 4.519 -13.131 50.766 1.00 41.75 192 PRO A O 1
ATOM 1483 N N . LYS A 1 193 ? 3.215 -13.461 48.951 1.00 46.31 193 LYS A N 1
ATOM 1484 C CA . LYS A 1 193 ? 2.837 -14.850 49.238 1.00 46.31 193 LYS A CA 1
ATOM 1485 C C . LYS A 1 193 ? 3.434 -15.760 48.166 1.00 46.31 193 LYS A C 1
ATOM 1487 O O . LYS A 1 193 ? 3.359 -15.481 46.976 1.00 46.31 193 LYS A O 1
ATOM 1492 N N . SER A 1 194 ? 4.075 -16.806 48.661 1.00 43.16 194 SER A N 1
ATOM 1493 C CA . SER A 1 194 ? 4.944 -17.764 47.990 1.00 43.16 194 SER A CA 1
ATOM 1494 C C . SER A 1 194 ? 4.298 -18.576 46.865 1.00 43.16 194 SER A C 1
ATOM 1496 O O . SER A 1 194 ? 3.152 -19.012 46.959 1.00 43.16 194 SER A O 1
ATOM 1498 N N . THR A 1 195 ? 5.139 -18.845 45.870 1.00 46.28 195 THR A N 1
ATOM 1499 C CA . THR A 1 195 ? 5.055 -19.790 44.749 1.00 46.28 195 THR A CA 1
ATOM 1500 C C . THR A 1 195 ? 4.621 -21.205 45.154 1.00 46.28 195 THR A C 1
ATOM 1502 O O . THR A 1 195 ? 4.988 -21.680 46.231 1.00 46.28 195 THR A O 1
ATOM 1505 N N . PRO A 1 196 ? 3.970 -21.936 44.234 1.00 39.97 196 PRO A N 1
ATOM 1506 C CA . PRO A 1 196 ? 4.512 -23.237 43.827 1.00 39.97 196 PRO A CA 1
ATOM 1507 C C . PRO A 1 196 ? 4.646 -23.392 42.299 1.00 39.97 196 PRO A C 1
ATOM 1509 O O . PRO A 1 196 ? 3.832 -22.910 41.518 1.00 39.97 196 PRO A O 1
ATOM 1512 N N . LYS A 1 197 ? 5.709 -24.098 41.907 1.00 42.25 197 LYS A N 1
ATOM 1513 C CA . LYS A 1 197 ? 6.091 -24.576 40.562 1.00 42.25 197 LYS A CA 1
ATOM 1514 C C . LYS A 1 197 ? 5.842 -26.111 40.525 1.00 42.25 197 LYS A C 1
ATOM 1516 O O . LYS A 1 197 ? 5.739 -26.688 41.606 1.00 42.25 197 LYS A O 1
ATOM 1521 N N . PRO A 1 198 ? 6.056 -26.827 39.406 1.00 49.12 198 PRO A N 1
ATOM 1522 C CA . PRO A 1 198 ? 5.317 -26.917 38.137 1.00 49.12 198 PRO A CA 1
ATOM 1523 C C . PRO A 1 198 ? 4.606 -28.285 37.953 1.00 49.12 198 PRO A C 1
ATOM 1525 O O . PRO A 1 198 ? 5.016 -29.276 38.553 1.00 49.12 198 PRO A O 1
ATOM 1528 N N . SER A 1 199 ? 3.649 -28.374 37.021 1.00 41.03 199 SER A N 1
ATOM 1529 C CA . SER A 1 199 ? 3.150 -29.657 36.486 1.00 41.03 199 SER A CA 1
ATOM 1530 C C . SER A 1 199 ? 3.553 -29.816 35.014 1.00 41.03 199 SER A C 1
ATOM 1532 O O . SER A 1 199 ? 3.364 -28.904 34.214 1.00 41.03 199 SER A O 1
ATOM 1534 N N . THR A 1 200 ? 4.140 -30.970 34.712 1.00 48.62 200 THR A N 1
ATOM 1535 C CA . THR A 1 200 ? 4.690 -31.489 33.441 1.00 48.62 200 THR A CA 1
ATOM 1536 C C . THR A 1 200 ? 3.590 -31.694 32.367 1.00 48.62 200 THR A C 1
ATOM 1538 O O . THR A 1 200 ? 2.413 -31.755 32.728 1.00 48.62 200 THR A O 1
ATOM 1541 N N . PRO A 1 201 ? 3.933 -31.784 31.061 1.00 50.34 201 PRO A N 1
ATOM 1542 C CA . PRO A 1 201 ? 3.005 -31.649 29.943 1.00 50.34 201 PRO A CA 1
ATOM 1543 C C . PRO A 1 201 ? 2.315 -32.965 29.568 1.00 50.34 201 PRO A C 1
ATOM 1545 O O . PRO A 1 201 ? 2.895 -34.044 29.687 1.00 50.34 201 PRO A O 1
ATOM 1548 N N . VAL A 1 202 ? 1.086 -32.843 29.066 1.00 44.22 202 VAL A N 1
ATOM 1549 C CA . VAL A 1 202 ? 0.354 -33.919 28.395 1.00 44.22 202 VAL A CA 1
ATOM 1550 C C . VAL A 1 202 ? 0.581 -33.767 26.895 1.00 44.22 202 VAL A C 1
ATOM 1552 O O . VAL A 1 202 ? 0.194 -32.767 26.293 1.00 44.22 202 VAL A O 1
ATOM 1555 N N . THR A 1 203 ? 1.260 -34.760 26.332 1.00 48.72 203 THR A N 1
ATOM 1556 C CA . THR A 1 203 ? 1.325 -35.063 24.904 1.00 48.72 203 THR A CA 1
ATOM 1557 C C . THR A 1 203 ? 0.038 -35.780 24.531 1.00 48.72 203 THR A C 1
ATOM 1559 O O . THR A 1 203 ? -0.221 -36.818 25.126 1.00 48.72 203 THR A O 1
ATOM 1562 N N . ASP A 1 204 ? -0.719 -35.288 23.549 1.00 40.66 204 ASP A N 1
ATOM 1563 C CA . ASP A 1 204 ? -1.662 -36.133 22.816 1.00 40.66 204 ASP A CA 1
ATOM 1564 C C . ASP A 1 204 ? -1.910 -35.629 21.384 1.00 40.66 204 ASP A C 1
ATOM 1566 O O . ASP A 1 204 ? -2.397 -34.525 21.156 1.00 40.66 204 ASP A O 1
ATOM 1570 N N . SER A 1 205 ? -1.582 -36.533 20.458 1.00 42.44 205 SER A N 1
ATOM 1571 C CA . SER A 1 205 ? -2.288 -36.863 19.215 1.00 42.44 205 SER A CA 1
ATOM 1572 C C . SER A 1 205 ? -2.323 -35.856 18.057 1.00 42.44 205 SER A C 1
ATOM 1574 O O . SER A 1 205 ? -3.229 -35.048 17.877 1.00 42.44 205 SER A O 1
ATOM 1576 N N . GLU A 1 206 ? -1.324 -36.057 17.199 1.00 44.91 206 GLU A N 1
ATOM 1577 C CA . GLU A 1 206 ? -1.353 -36.017 15.733 1.00 44.91 206 GLU A CA 1
ATOM 1578 C C . GLU A 1 206 ? -2.722 -36.421 15.138 1.00 44.91 206 GLU A C 1
ATOM 1580 O O . GLU A 1 206 ? -3.207 -37.533 15.344 1.00 44.91 206 GLU A O 1
ATOM 1585 N N . SER A 1 207 ? -3.336 -35.520 14.368 1.00 45.78 207 SER A N 1
ATOM 1586 C CA . SER A 1 207 ? -4.464 -35.819 13.480 1.00 45.78 207 SER A CA 1
ATOM 1587 C C . SER A 1 207 ? -4.190 -35.159 12.134 1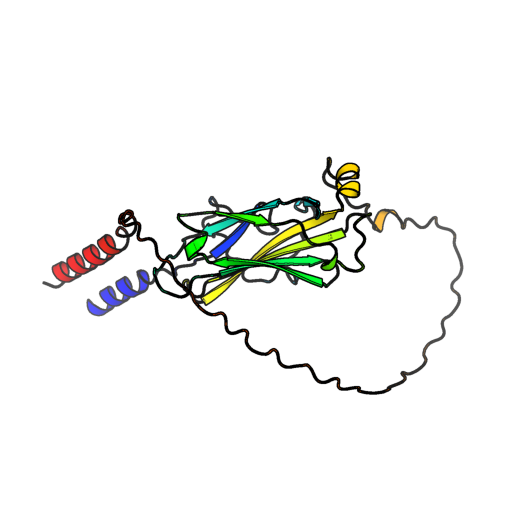.00 45.78 207 SER A C 1
ATOM 1589 O O . SER A 1 207 ? -4.521 -33.993 11.912 1.00 45.78 207 SER A O 1
ATOM 1591 N N . GLU A 1 208 ? -3.557 -35.909 11.237 1.00 51.62 208 GLU A N 1
ATOM 1592 C CA . GLU A 1 208 ? -3.367 -35.518 9.844 1.00 51.62 208 GLU A CA 1
ATOM 1593 C C . GLU A 1 208 ? -4.729 -35.427 9.144 1.00 51.62 208 GLU A C 1
ATOM 1595 O O . GLU A 1 208 ? -5.407 -36.426 8.907 1.00 51.62 208 GLU A O 1
ATOM 1600 N N . THR A 1 209 ? -5.146 -34.205 8.820 1.00 50.25 209 THR A N 1
ATOM 1601 C CA . THR A 1 209 ? -6.269 -33.962 7.908 1.00 50.25 209 THR A CA 1
ATOM 1602 C C . THR A 1 209 ? -5.684 -33.719 6.517 1.00 50.25 209 THR A C 1
ATOM 1604 O O . THR A 1 209 ? -4.843 -32.829 6.381 1.00 50.25 209 THR A O 1
ATOM 1607 N N . PRO A 1 210 ? -6.078 -34.472 5.475 1.00 54.16 210 PRO A N 1
ATOM 1608 C CA . PRO A 1 210 ? -5.542 -34.263 4.138 1.00 54.16 210 PRO A CA 1
ATOM 1609 C C . PRO A 1 210 ? -6.050 -32.941 3.550 1.00 54.16 210 PRO A C 1
ATOM 1611 O O . PRO A 1 210 ? -7.253 -32.711 3.423 1.00 54.16 210 PRO A O 1
ATOM 1614 N N . THR A 1 211 ? -5.109 -32.083 3.163 1.00 54.34 211 THR A N 1
ATOM 1615 C CA . THR A 1 211 ? -5.345 -30.862 2.386 1.00 54.34 211 THR A CA 1
ATOM 1616 C C . THR A 1 211 ? -5.887 -31.223 0.997 1.00 54.34 211 THR A C 1
ATOM 1618 O O . THR A 1 211 ? -5.210 -31.950 0.264 1.00 54.34 211 THR A O 1
ATOM 1621 N N . PRO A 1 212 ? -7.063 -30.723 0.577 1.00 59.62 212 PRO A N 1
ATOM 1622 C CA . PRO A 1 212 ? -7.523 -30.907 -0.792 1.00 59.62 212 PRO A CA 1
ATOM 1623 C C . PRO A 1 212 ? -6.663 -30.086 -1.760 1.00 59.62 212 PRO A C 1
ATOM 1625 O O . PRO A 1 212 ? -6.486 -28.877 -1.607 1.00 59.62 212 PRO A O 1
ATOM 1628 N N . THR A 1 213 ? -6.137 -30.761 -2.779 1.00 59.69 213 THR A N 1
ATOM 1629 C CA . THR A 1 213 ? -5.474 -30.153 -3.935 1.00 59.69 213 THR A CA 1
ATOM 1630 C C . THR A 1 213 ? -6.477 -29.286 -4.711 1.00 59.69 213 THR A C 1
ATOM 1632 O O . THR A 1 213 ? -7.510 -29.811 -5.137 1.00 59.69 213 THR A O 1
ATOM 1635 N N . PRO A 1 214 ? -6.219 -27.984 -4.935 1.00 57.47 214 PRO A N 1
ATOM 1636 C CA . PRO A 1 214 ? -7.087 -27.179 -5.781 1.00 57.47 214 PRO A CA 1
ATOM 1637 C C . PRO A 1 214 ? -6.981 -27.641 -7.238 1.00 57.47 214 PRO A C 1
ATOM 1639 O O . PRO A 1 214 ? -5.896 -27.787 -7.800 1.00 57.47 214 PRO A O 1
ATOM 1642 N N . THR A 1 215 ? -8.144 -27.880 -7.842 1.00 56.66 215 THR A N 1
ATOM 1643 C CA . THR A 1 215 ? -8.296 -28.146 -9.276 1.00 56.66 215 THR A CA 1
ATOM 1644 C C . THR A 1 215 ? -8.016 -26.852 -10.050 1.00 56.66 215 THR A C 1
ATOM 1646 O O . THR A 1 215 ? -8.550 -25.809 -9.664 1.00 56.66 215 THR A O 1
ATOM 1649 N N . PRO A 1 216 ? -7.210 -26.871 -11.126 1.00 51.00 216 PRO A N 1
ATOM 1650 C CA . PRO A 1 216 ? -6.977 -25.683 -11.934 1.00 51.00 216 PRO A CA 1
ATOM 1651 C C . PRO A 1 216 ? -8.276 -25.258 -12.625 1.00 51.00 216 PRO A C 1
ATOM 1653 O O . PRO A 1 216 ? -8.881 -26.019 -13.382 1.00 51.00 216 PRO A O 1
ATOM 1656 N N . VAL A 1 217 ? -8.699 -24.024 -12.353 1.00 48.84 217 VAL A N 1
ATOM 1657 C CA . VAL A 1 217 ? -9.776 -23.355 -13.081 1.00 48.84 217 VAL A CA 1
ATOM 1658 C C . VAL A 1 217 ? -9.243 -23.018 -14.469 1.00 48.84 217 VAL A C 1
ATOM 1660 O O . VAL A 1 217 ? -8.429 -22.114 -14.638 1.00 48.84 217 VAL A O 1
ATOM 1663 N N . VAL A 1 218 ? -9.693 -23.779 -15.463 1.00 46.66 218 VAL A N 1
ATOM 1664 C CA . VAL A 1 218 ? -9.542 -23.443 -16.878 1.00 46.66 218 VAL A CA 1
ATOM 1665 C C . VAL A 1 218 ? -10.464 -22.257 -17.146 1.00 46.66 218 VAL A C 1
ATOM 1667 O O . VAL A 1 218 ? -11.685 -22.405 -17.138 1.00 46.66 218 VAL A O 1
ATOM 1670 N N . HIS A 1 219 ? -9.890 -21.070 -17.322 1.00 48.75 219 HIS A N 1
ATOM 1671 C CA . HIS A 1 219 ? -10.622 -19.925 -17.848 1.00 48.75 219 HIS A CA 1
ATOM 1672 C C . HIS A 1 219 ? -10.524 -19.957 -19.369 1.00 48.75 219 HIS A C 1
ATOM 1674 O O . HIS A 1 219 ? -9.438 -19.863 -19.935 1.00 48.75 219 HIS A O 1
ATOM 1680 N N . SER A 1 220 ? -11.674 -20.166 -20.004 1.00 42.97 220 SER A N 1
ATOM 1681 C CA . SER A 1 220 ? -11.854 -20.066 -21.444 1.00 42.97 220 SER A CA 1
ATOM 1682 C C . SER A 1 220 ? -11.650 -18.617 -21.876 1.00 42.97 220 SER A C 1
ATOM 1684 O O . SER A 1 220 ? -12.364 -17.722 -21.425 1.00 42.97 220 SER A O 1
ATOM 1686 N N . GLU A 1 221 ? -10.658 -18.405 -22.735 1.00 44.78 221 GLU A N 1
ATOM 1687 C CA . GLU A 1 221 ? -10.537 -17.212 -23.563 1.00 44.78 221 GLU A CA 1
ATOM 1688 C C . GLU A 1 221 ? -11.736 -17.144 -24.510 1.00 44.78 221 GLU A C 1
ATOM 1690 O O . GLU A 1 221 ? -11.946 -18.067 -25.293 1.00 44.78 221 GLU A O 1
ATOM 1695 N N . ASP A 1 222 ? -12.475 -16.038 -24.476 1.00 44.75 222 ASP A N 1
ATOM 1696 C CA . ASP A 1 222 ? -13.215 -15.571 -25.642 1.00 44.75 222 ASP A CA 1
ATOM 1697 C C . ASP A 1 222 ? -12.871 -14.101 -25.899 1.00 44.75 222 ASP A C 1
ATOM 1699 O O . ASP A 1 222 ? -12.952 -13.228 -25.033 1.00 44.75 222 ASP A O 1
ATOM 1703 N N . GLN A 1 223 ? -12.403 -13.891 -27.124 1.00 40.97 223 GLN A N 1
ATOM 1704 C CA . GLN A 1 223 ? -11.923 -12.657 -27.728 1.00 40.97 223 GLN A CA 1
ATOM 1705 C C . GLN A 1 223 ? -13.049 -11.633 -27.906 1.00 40.97 223 GLN A C 1
ATOM 1707 O O . GLN A 1 223 ? -14.131 -12.023 -28.321 1.00 40.97 223 GLN A O 1
ATOM 1712 N N . VAL A 1 224 ? -12.741 -10.333 -27.793 1.00 38.31 224 VAL A N 1
ATOM 1713 C CA . VAL A 1 224 ? -12.970 -9.349 -28.876 1.00 38.31 224 VAL A CA 1
ATOM 1714 C C . VAL A 1 224 ? -11.930 -8.232 -28.731 1.00 38.31 224 VAL A C 1
ATOM 1716 O O . VAL A 1 224 ? -12.007 -7.404 -27.826 1.00 38.31 224 VAL A O 1
ATOM 1719 N N . ALA A 1 225 ? -10.953 -8.213 -29.637 1.00 39.28 225 ALA A N 1
ATOM 1720 C CA . ALA A 1 225 ? -10.034 -7.098 -29.820 1.00 39.28 225 ALA A CA 1
ATOM 1721 C C . ALA A 1 225 ? -10.702 -6.026 -30.696 1.0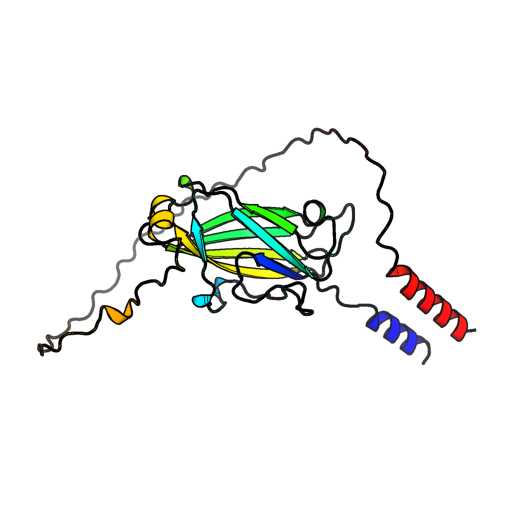0 39.28 225 ALA A C 1
ATOM 1723 O O . ALA A 1 225 ? -11.123 -6.314 -31.815 1.00 39.28 225 ALA A O 1
ATOM 1724 N N . ALA A 1 226 ? -10.776 -4.794 -30.194 1.00 45.34 226 ALA A N 1
ATOM 1725 C CA . ALA A 1 226 ? -10.976 -3.608 -31.015 1.00 45.34 226 ALA A CA 1
ATOM 1726 C C . ALA A 1 226 ? -9.623 -2.899 -31.129 1.00 45.34 226 ALA A C 1
ATOM 1728 O O . ALA A 1 226 ? -9.086 -2.393 -30.143 1.00 45.34 226 ALA A O 1
ATOM 1729 N N . GLU A 1 227 ? -9.055 -2.935 -32.332 1.00 41.16 227 GLU A N 1
ATOM 1730 C CA . GLU A 1 227 ? -7.842 -2.215 -32.702 1.00 41.16 227 GLU A CA 1
ATOM 1731 C C . GLU A 1 227 ? -8.060 -0.705 -32.558 1.00 41.16 227 GLU A C 1
ATOM 1733 O O . GLU A 1 227 ? -9.012 -0.151 -33.106 1.00 41.16 227 GLU A O 1
ATOM 1738 N N . ASN A 1 228 ? -7.151 -0.034 -31.855 1.00 43.88 228 ASN A N 1
ATOM 1739 C CA . ASN A 1 228 ? -7.026 1.418 -31.883 1.00 43.88 228 ASN A CA 1
ATOM 1740 C C . ASN A 1 228 ? -5.551 1.742 -32.179 1.00 43.88 228 ASN A C 1
ATOM 1742 O O . ASN A 1 228 ? -4.707 1.570 -31.295 1.00 43.88 228 ASN A O 1
ATOM 1746 N N . PRO A 1 229 ? -5.193 2.128 -33.418 1.00 51.62 229 PRO A N 1
ATOM 1747 C CA . PRO A 1 229 ? -3.811 2.355 -33.799 1.00 51.62 229 PRO A CA 1
ATOM 1748 C C . PRO A 1 229 ? -3.495 3.844 -33.701 1.00 51.62 229 PRO A C 1
ATOM 1750 O O . PRO A 1 229 ? -3.555 4.538 -34.702 1.00 51.62 229 PRO A O 1
ATOM 1753 N N . GLU A 1 230 ? -3.158 4.352 -32.516 1.00 49.09 230 GLU A N 1
ATOM 1754 C CA . GLU A 1 230 ? -2.562 5.690 -32.401 1.00 49.09 230 GLU A CA 1
ATOM 1755 C C . GLU A 1 230 ? -1.914 5.893 -31.023 1.00 49.09 230 GLU A C 1
ATOM 1757 O O . GLU A 1 230 ? -2.524 6.411 -30.098 1.00 49.09 230 GLU A O 1
ATOM 1762 N N . SER A 1 231 ? -0.662 5.450 -30.869 1.00 43.31 231 SER A N 1
ATOM 1763 C CA . SER A 1 231 ? 0.325 6.102 -29.990 1.00 43.31 231 SER A CA 1
ATOM 1764 C C . SER A 1 231 ? 1.692 5.442 -30.182 1.00 43.31 231 SER A C 1
ATOM 1766 O O . SER A 1 231 ? 2.084 4.511 -29.481 1.00 43.31 231 SER A O 1
ATOM 1768 N N . SER A 1 232 ? 2.421 5.889 -31.203 1.00 45.62 232 SER A N 1
ATOM 1769 C CA . SER A 1 232 ? 3.821 5.520 -31.436 1.00 45.62 232 SER A CA 1
ATOM 1770 C C . SER A 1 232 ? 4.677 6.773 -31.363 1.00 45.62 232 SER A C 1
ATOM 1772 O O . SER A 1 232 ? 5.227 7.239 -32.355 1.00 45.62 232 SER A O 1
ATOM 1774 N N . ALA A 1 233 ? 4.774 7.351 -30.175 1.00 48.06 233 ALA A N 1
ATOM 1775 C CA . ALA A 1 233 ? 5.821 8.301 -29.854 1.00 48.06 233 ALA A CA 1
ATOM 1776 C C . ALA A 1 233 ? 6.095 8.197 -28.357 1.00 48.06 233 ALA A C 1
ATOM 1778 O O . ALA A 1 233 ? 5.162 8.095 -27.575 1.00 48.06 233 ALA A O 1
ATOM 1779 N N . ILE A 1 234 ? 7.370 8.284 -27.979 1.00 46.78 234 ILE A N 1
ATOM 1780 C CA . ILE A 1 234 ? 7.898 8.198 -26.606 1.00 46.78 234 ILE A CA 1
ATOM 1781 C C . ILE A 1 234 ? 8.311 6.772 -26.191 1.00 46.78 234 ILE A C 1
ATOM 1783 O O . ILE A 1 234 ? 7.786 6.184 -25.260 1.00 46.78 234 ILE A O 1
ATOM 1787 N N . SER A 1 235 ? 9.325 6.230 -26.870 1.00 44.56 235 SER A N 1
ATOM 1788 C CA . SER A 1 235 ? 10.466 5.567 -26.209 1.00 44.56 235 SER A CA 1
ATOM 1789 C C . SER A 1 235 ? 11.571 5.293 -27.237 1.00 44.56 235 SER A C 1
ATOM 1791 O O . SER A 1 235 ? 11.852 4.162 -27.619 1.00 44.56 235 SER A O 1
ATOM 1793 N N . LEU A 1 236 ? 12.170 6.362 -27.772 1.00 44.03 236 LEU A N 1
ATOM 1794 C CA . LEU A 1 236 ? 13.316 6.250 -28.685 1.00 44.03 236 LEU A CA 1
ATOM 1795 C C . LEU A 1 236 ? 14.473 7.195 -28.329 1.00 44.03 236 LEU A C 1
ATOM 1797 O O . LEU A 1 236 ? 15.360 7.396 -29.147 1.00 44.03 236 LEU A O 1
ATOM 1801 N N . GLN A 1 237 ? 14.487 7.784 -27.128 1.00 48.09 237 GLN A N 1
ATOM 1802 C CA . GLN A 1 237 ? 15.572 8.693 -26.729 1.00 48.09 237 GLN A CA 1
ATOM 1803 C C . GLN A 1 237 ? 16.759 7.983 -26.068 1.00 48.09 237 GLN A C 1
ATOM 1805 O O . GLN A 1 237 ? 17.888 8.452 -26.196 1.00 48.09 237 GLN A O 1
ATOM 1810 N N . PHE A 1 238 ? 16.553 6.815 -25.450 1.00 50.22 238 PHE A N 1
ATOM 1811 C CA . PHE A 1 238 ? 17.670 6.046 -24.890 1.00 50.22 238 PHE A CA 1
ATOM 1812 C C . PHE A 1 238 ? 18.487 5.310 -25.959 1.00 50.22 238 PHE A C 1
ATOM 1814 O O . PHE A 1 238 ? 19.688 5.140 -25.788 1.00 50.22 238 PHE A O 1
ATOM 1821 N N . ASN A 1 239 ? 17.891 4.959 -27.104 1.00 52.22 239 ASN A N 1
ATOM 1822 C CA . ASN A 1 239 ? 18.593 4.194 -28.140 1.00 52.22 239 ASN A CA 1
ATOM 1823 C C . ASN A 1 239 ? 19.481 5.072 -29.047 1.00 52.22 239 ASN A C 1
ATOM 1825 O O . ASN A 1 239 ? 20.528 4.633 -29.519 1.00 52.22 239 ASN A O 1
ATOM 1829 N N . THR A 1 240 ? 19.124 6.344 -29.261 1.00 55.59 240 THR A N 1
ATOM 1830 C CA . THR A 1 240 ? 19.925 7.263 -30.089 1.00 55.59 240 THR A CA 1
ATOM 1831 C C . THR A 1 240 ? 21.274 7.610 -29.464 1.00 55.59 240 THR A C 1
ATOM 1833 O O . THR A 1 240 ? 22.253 7.770 -30.191 1.00 55.59 240 THR A O 1
ATOM 1836 N N . PHE A 1 241 ? 21.359 7.687 -28.132 1.00 60.53 241 PHE A N 1
ATOM 1837 C CA . PHE A 1 241 ? 22.614 8.008 -27.446 1.00 60.53 241 PHE A CA 1
ATOM 1838 C C . PHE A 1 241 ? 23.611 6.842 -27.519 1.00 60.53 241 PHE A C 1
ATOM 1840 O O . PHE A 1 241 ? 24.791 7.042 -27.811 1.00 60.53 241 PHE A O 1
ATOM 1847 N N . THR A 1 242 ? 23.126 5.609 -27.357 1.00 58.72 242 THR A N 1
ATOM 1848 C CA . THR A 1 242 ? 23.942 4.391 -27.460 1.00 58.72 242 THR A CA 1
ATOM 1849 C C . THR A 1 242 ? 24.423 4.153 -28.892 1.00 58.72 242 THR A C 1
ATOM 1851 O O . THR A 1 242 ? 25.591 3.824 -29.101 1.00 58.72 242 THR A O 1
ATOM 1854 N N . ILE A 1 243 ? 23.564 4.393 -29.891 1.00 68.31 243 ILE A N 1
ATOM 1855 C CA . ILE A 1 243 ? 23.934 4.308 -31.312 1.00 68.31 243 ILE A CA 1
ATOM 1856 C C . ILE A 1 243 ? 24.977 5.380 -31.664 1.00 68.31 243 ILE A C 1
ATOM 1858 O O . ILE A 1 243 ? 25.974 5.065 -32.310 1.00 68.31 243 ILE A O 1
ATOM 1862 N N . ALA A 1 244 ? 24.817 6.623 -31.196 1.00 70.06 244 ALA A N 1
ATOM 1863 C CA . ALA A 1 244 ? 25.796 7.687 -31.430 1.00 70.06 244 ALA A CA 1
ATOM 1864 C C . ALA A 1 244 ? 27.168 7.380 -30.796 1.00 70.06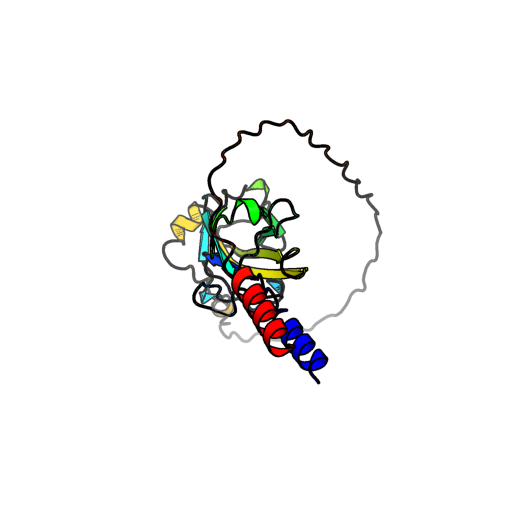 244 ALA A C 1
ATOM 1866 O O . ALA A 1 244 ? 28.199 7.608 -31.431 1.00 70.06 244 ALA A O 1
ATOM 1867 N N . LEU A 1 245 ? 27.198 6.806 -29.587 1.00 68.31 245 LEU A N 1
ATOM 1868 C CA . LEU A 1 245 ? 28.434 6.353 -28.935 1.00 68.31 245 LEU A CA 1
ATOM 1869 C C . LEU A 1 245 ? 29.106 5.198 -29.691 1.00 68.31 245 LEU A C 1
ATOM 1871 O O . LEU A 1 245 ? 30.329 5.199 -29.839 1.00 68.31 245 LEU A O 1
ATOM 1875 N N . LEU A 1 246 ? 28.326 4.253 -30.226 1.00 68.00 246 LEU A N 1
ATOM 1876 C CA . LEU A 1 246 ? 28.833 3.184 -31.092 1.00 68.00 246 LEU A CA 1
ATOM 1877 C C . LEU A 1 246 ? 29.443 3.746 -32.383 1.00 68.00 246 LEU A C 1
ATOM 1879 O O . LEU A 1 246 ? 30.580 3.402 -32.710 1.00 68.00 246 LEU A O 1
ATOM 1883 N N . PHE A 1 247 ? 28.757 4.667 -33.067 1.00 71.88 247 PHE A N 1
ATOM 1884 C CA . PHE A 1 247 ? 29.279 5.314 -34.276 1.00 71.88 247 PHE A CA 1
ATOM 1885 C C . PHE A 1 247 ? 30.552 6.123 -34.005 1.00 71.88 247 PHE A C 1
ATOM 1887 O O . PHE A 1 247 ? 31.513 6.014 -34.767 1.00 71.88 247 PHE A O 1
ATOM 1894 N N . LEU A 1 248 ? 30.605 6.876 -32.902 1.00 74.50 248 LEU A N 1
ATOM 1895 C CA . LEU A 1 248 ? 31.801 7.622 -32.510 1.00 74.50 248 LEU A CA 1
ATOM 1896 C C . LEU A 1 248 ? 32.968 6.680 -32.170 1.00 74.50 248 LEU A C 1
ATOM 1898 O O . LEU A 1 248 ? 34.108 6.952 -32.541 1.00 74.50 248 LEU A O 1
ATOM 1902 N N . SER A 1 249 ? 32.688 5.542 -31.524 1.00 68.94 249 SER A N 1
ATOM 1903 C CA . SER A 1 249 ? 33.707 4.528 -31.233 1.00 68.94 249 SER A CA 1
ATOM 1904 C C . SER A 1 249 ? 34.268 3.876 -32.504 1.00 68.94 249 SER A C 1
ATOM 1906 O O . SER A 1 249 ? 35.480 3.688 -32.598 1.00 68.94 249 SER A O 1
ATOM 1908 N N . CYS A 1 250 ? 33.424 3.612 -33.511 1.00 65.94 250 CYS A N 1
ATOM 1909 C CA . CYS A 1 250 ? 33.857 3.137 -34.827 1.00 65.94 250 CYS A CA 1
ATOM 1910 C C . CYS A 1 250 ? 34.686 4.187 -35.578 1.00 65.94 250 CYS A C 1
ATOM 1912 O O . CYS A 1 250 ? 35.681 3.827 -36.201 1.00 65.94 250 CYS A O 1
ATOM 1914 N N . LEU A 1 251 ? 34.329 5.473 -35.482 1.00 71.25 251 LEU A N 1
ATOM 1915 C CA . LEU A 1 251 ? 35.091 6.558 -36.110 1.00 71.25 251 LEU A CA 1
ATOM 1916 C C . LEU A 1 251 ? 36.485 6.743 -35.490 1.00 71.25 251 LEU A C 1
ATOM 1918 O O . LEU A 1 251 ? 37.421 7.069 -36.203 1.00 71.25 251 LEU A O 1
ATOM 1922 N N . LEU A 1 252 ? 36.634 6.508 -34.181 1.00 66.12 252 LEU A N 1
ATOM 1923 C CA . LEU A 1 252 ? 37.922 6.560 -33.467 1.00 66.12 252 LEU A CA 1
ATOM 1924 C C . LEU A 1 252 ? 38.794 5.299 -33.673 1.00 66.12 252 LEU A C 1
ATOM 1926 O O . LEU A 1 252 ? 39.935 5.226 -33.195 1.00 66.12 252 LEU A O 1
ATOM 1930 N N . LEU A 1 253 ? 38.247 4.266 -34.322 1.00 59.12 253 LEU A N 1
ATOM 1931 C CA . LEU A 1 253 ? 38.943 3.018 -34.645 1.00 59.12 253 LEU A CA 1
ATOM 1932 C C . LEU A 1 253 ? 39.540 3.001 -36.061 1.00 59.12 253 LEU A C 1
ATOM 1934 O O . LEU A 1 253 ? 40.477 2.224 -36.266 1.00 59.12 253 LEU A O 1
ATOM 1938 N N . LEU A 1 254 ? 39.027 3.838 -36.970 1.00 68.38 254 LEU A N 1
ATOM 1939 C CA . LEU A 1 254 ? 39.597 4.144 -38.290 1.00 68.38 254 LEU A CA 1
ATOM 1940 C C . LEU A 1 254 ? 40.768 5.130 -38.170 1.00 68.38 254 LEU A C 1
ATOM 1942 O O . LEU A 1 254 ? 41.714 4.985 -38.973 1.00 68.38 254 LEU A O 1
#